Protein AF-A0A7J2KTJ8-F1 (afdb_monomer_lite)

Sequence (232 aa):
MKIGYILFILVVLAVFAGCIHSSKTQASGVADRNKKIIEAKSIQKSFEDAYSELKAAIDEGNQKAAQKSYKSLLEAYNLAKEKAGKTHMRFMVNENNLSLLNNQINRGDFKDANKTISGIAGSCGVTVCHQRTGGSMANMEYEYGVIQKAVQAGDLVTARKHFPAFKKYFYESKKLTSKFLPELTKERMKDEYVDNLEAALKANNTKAAQKAVNVISKNTCSLAGCHAIFLS

Secondary structure (DSSP, 8-state):
--HHHHHHHHHHHHHHHHHHHHHHHHHHHHHHHHHHHHHHHHHHHHHHHHHHHHHHHHHTT-HHHHHHHHHHHHHHHHHHHHHH-HHHHHHHS-HHHHHHHHHHHHHT-HHHHHHHHTTSPPHHHHHHIIIIIHHHHHHHHHHHHHHHHHHHTT-HHHHHHHHHHHHHHHHHHHHHHHHHSHHHHHHH--HHHHHHHHHHHHTT-HHHHHHHHHHHHHHS--TTTTTTTS--

Radius of gyration: 24.19 Å; chains: 1; bounding box: 75×42×74 Å

Foldseek 3Di:
DPPVVVVVVVVVVVVVVVVVVVVVVVVVVVVVLVVLLVVLVVLLVQLQVLLVQLLVCLVVLPLVSNLVSLVSNVVSLVSLCVQLHPVLSCLQAPPVLSVVLNVCSVVSVSVVNNVSSLLRQHSVSSSCSSNPLSVLLVQLLVLLVQLQVCLVVLNLVSNVVSLVSNVVSLVVSLVSCCVVPVVLSVFQSDPVLSVQCVVCSVVSNSVSNNVSSVSNLCRPPRSNNSSNVVVD

Structure (mmCIF, N/CA/C/O backbone):
data_AF-A0A7J2KTJ8-F1
#
_entry.id   AF-A0A7J2KTJ8-F1
#
loop_
_atom_site.group_PDB
_atom_site.id
_atom_site.type_symbol
_atom_site.label_atom_id
_atom_site.label_alt_id
_atom_site.label_comp_id
_atom_site.label_asym_id
_atom_site.label_entity_id
_atom_site.label_seq_id
_atom_site.pdbx_PDB_ins_code
_atom_site.Cartn_x
_atom_site.Cartn_y
_atom_site.Cartn_z
_atom_site.occupancy
_atom_site.B_iso_or_equiv
_atom_site.auth_seq_id
_atom_site.auth_comp_id
_atom_site.auth_asym_id
_atom_site.auth_atom_id
_atom_site.pdbx_PDB_model_num
ATOM 1 N N . MET A 1 1 ? 54.360 -9.560 -51.069 1.00 51.12 1 MET A N 1
ATOM 2 C CA . MET A 1 1 ? 53.627 -10.089 -49.890 1.00 51.12 1 MET A CA 1
ATOM 3 C C . MET A 1 1 ? 53.649 -9.125 -48.685 1.00 51.12 1 MET A C 1
ATOM 5 O O . MET A 1 1 ? 54.018 -9.536 -47.597 1.00 51.12 1 MET A O 1
ATOM 9 N N . LYS A 1 2 ? 53.275 -7.839 -48.827 1.00 52.62 2 LYS A N 1
ATOM 10 C CA . LYS A 1 2 ? 53.300 -6.879 -47.689 1.00 52.62 2 LYS A CA 1
ATOM 11 C C . LYS A 1 2 ? 51.981 -6.133 -47.431 1.00 52.62 2 LYS A C 1
ATOM 13 O O . LYS A 1 2 ? 51.824 -5.543 -46.373 1.00 52.62 2 LYS A O 1
ATOM 18 N N . ILE A 1 3 ? 51.011 -6.216 -48.344 1.00 52.06 3 ILE A N 1
ATOM 19 C CA . ILE A 1 3 ? 49.733 -5.488 -48.234 1.00 52.06 3 ILE A CA 1
ATOM 20 C C . ILE A 1 3 ? 48.698 -6.271 -47.400 1.00 52.06 3 ILE A C 1
ATOM 22 O O . ILE A 1 3 ? 47.972 -5.679 -46.609 1.00 52.06 3 ILE A O 1
ATOM 26 N N . GLY A 1 4 ? 48.692 -7.609 -47.478 1.00 46.28 4 GLY A N 1
ATOM 27 C CA . GLY A 1 4 ? 47.753 -8.446 -46.713 1.00 46.28 4 GLY A CA 1
ATOM 28 C C . GLY A 1 4 ? 47.957 -8.409 -45.191 1.00 46.28 4 GLY A C 1
ATOM 29 O O . GLY A 1 4 ? 46.996 -8.533 -44.440 1.00 46.28 4 GLY A O 1
ATOM 30 N N . TYR A 1 5 ? 49.190 -8.170 -44.728 1.00 49.12 5 TYR A N 1
ATOM 31 C CA . TYR A 1 5 ? 49.516 -8.135 -43.296 1.00 49.12 5 TYR A CA 1
ATOM 32 C C . TYR A 1 5 ? 49.017 -6.854 -42.610 1.00 49.12 5 TYR A C 1
ATOM 34 O O . TYR A 1 5 ? 48.565 -6.891 -41.469 1.00 49.12 5 TYR A O 1
ATOM 42 N N . ILE A 1 6 ? 49.038 -5.723 -43.324 1.00 54.91 6 ILE A N 1
ATOM 43 C CA . ILE A 1 6 ? 48.552 -4.433 -42.812 1.00 54.91 6 ILE A CA 1
ATOM 44 C C . ILE A 1 6 ? 47.023 -4.452 -42.690 1.00 54.91 6 ILE A C 1
ATOM 46 O O . ILE A 1 6 ? 46.477 -3.985 -41.691 1.00 54.91 6 ILE A O 1
ATOM 50 N N . LEU A 1 7 ? 46.332 -5.061 -43.662 1.00 49.47 7 LEU A N 1
ATOM 51 C CA . LEU A 1 7 ? 44.876 -5.196 -43.627 1.00 49.47 7 LEU A CA 1
ATOM 52 C C . LEU A 1 7 ? 44.412 -6.083 -42.457 1.00 49.47 7 LEU A C 1
ATOM 54 O O . LEU A 1 7 ? 43.444 -5.752 -41.778 1.00 49.47 7 LEU A O 1
ATOM 58 N N . PHE A 1 8 ? 45.138 -7.170 -42.175 1.00 49.28 8 PHE A N 1
ATOM 59 C CA . PHE A 1 8 ? 44.824 -8.074 -41.066 1.00 49.28 8 PHE A CA 1
ATOM 60 C C . PHE A 1 8 ? 45.001 -7.403 -39.693 1.00 49.28 8 PHE A C 1
ATOM 62 O O . PHE A 1 8 ? 44.134 -7.528 -38.830 1.00 49.28 8 PHE A O 1
ATOM 69 N N . ILE A 1 9 ? 46.070 -6.620 -39.502 1.00 57.97 9 ILE A N 1
ATOM 70 C CA . ILE A 1 9 ? 46.310 -5.878 -38.251 1.00 57.97 9 ILE A CA 1
ATOM 71 C C . ILE A 1 9 ? 45.228 -4.812 -38.015 1.00 57.97 9 ILE A C 1
ATOM 73 O O . ILE A 1 9 ? 44.754 -4.661 -36.889 1.00 57.97 9 ILE A O 1
ATOM 77 N N . LEU A 1 10 ? 44.785 -4.111 -39.066 1.00 49.09 10 LEU A N 1
ATOM 78 C CA . LEU A 1 10 ? 43.719 -3.107 -38.962 1.00 49.09 10 LEU A CA 1
ATOM 79 C C . LEU A 1 10 ? 42.365 -3.721 -38.577 1.00 49.09 10 LEU A C 1
ATOM 81 O O . LEU A 1 10 ? 41.655 -3.153 -37.748 1.00 49.09 10 LEU A O 1
ATOM 85 N N . VAL A 1 11 ? 42.024 -4.897 -39.115 1.00 54.03 11 VAL A N 1
ATOM 86 C CA . VAL A 1 11 ? 40.783 -5.608 -38.759 1.00 54.03 11 VAL A CA 1
ATOM 87 C C . VAL A 1 11 ? 40.826 -6.099 -37.310 1.00 54.03 11 VAL A C 1
ATOM 89 O O . VAL A 1 11 ? 39.855 -5.918 -36.576 1.00 54.03 11 VAL A O 1
ATOM 92 N N . VAL A 1 12 ? 41.956 -6.648 -36.854 1.00 52.66 12 VAL A N 1
ATOM 93 C CA . VAL A 1 12 ? 42.116 -7.088 -35.458 1.00 52.66 12 VAL A CA 1
ATOM 94 C C . VAL A 1 12 ? 42.024 -5.897 -34.494 1.00 52.66 12 VAL A C 1
ATOM 96 O O . VAL A 1 12 ? 41.283 -5.966 -33.514 1.00 52.66 12 VAL A O 1
ATOM 99 N N . LEU A 1 13 ? 42.677 -4.768 -34.791 1.00 45.91 13 LEU A N 1
ATOM 100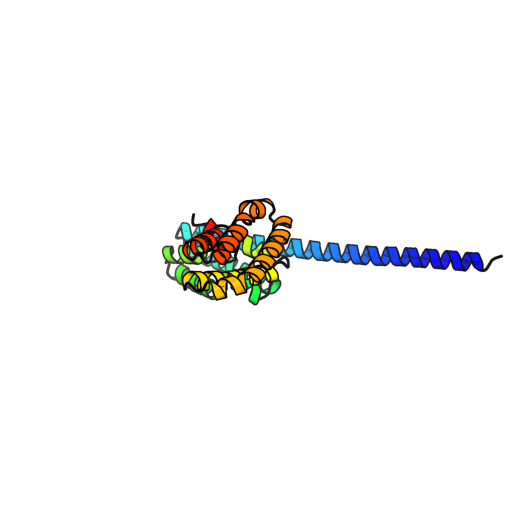 C CA . LEU A 1 13 ? 42.583 -3.553 -33.968 1.00 45.91 13 LEU A CA 1
ATOM 101 C C . LEU A 1 13 ? 41.157 -2.981 -33.913 1.00 45.91 13 LEU A C 1
ATOM 103 O O . LEU A 1 13 ? 40.728 -2.541 -32.847 1.00 45.91 13 LEU A O 1
ATOM 107 N N . ALA A 1 14 ? 40.397 -3.033 -35.012 1.00 47.78 14 ALA A N 1
ATOM 108 C CA . ALA A 1 14 ? 39.003 -2.586 -35.041 1.00 47.78 14 ALA A CA 1
ATOM 109 C C . ALA A 1 14 ? 38.075 -3.481 -34.196 1.00 47.78 14 ALA A C 1
ATOM 111 O O . ALA A 1 14 ? 37.208 -2.970 -33.482 1.00 47.78 14 ALA A O 1
ATOM 112 N N . VAL A 1 15 ? 38.288 -4.802 -34.202 1.00 47.81 15 VAL A N 1
ATOM 113 C CA . VAL A 1 15 ? 37.533 -5.751 -33.361 1.00 47.81 15 VAL A CA 1
ATOM 114 C C . VAL A 1 15 ? 37.870 -5.564 -31.876 1.00 47.81 15 VAL A C 1
ATOM 116 O O . VAL A 1 15 ? 36.963 -5.505 -31.043 1.00 47.81 15 VAL A O 1
ATOM 119 N N . PHE A 1 16 ? 39.148 -5.374 -31.527 1.00 43.81 16 PHE A N 1
ATOM 120 C CA . PHE A 1 16 ? 39.549 -5.076 -30.146 1.00 43.81 16 PHE A CA 1
ATOM 121 C C . PHE A 1 16 ? 39.028 -3.711 -29.668 1.00 43.81 16 PHE A C 1
ATOM 123 O O . PHE A 1 16 ? 38.537 -3.608 -28.543 1.00 43.81 16 PHE A O 1
ATOM 130 N N . ALA A 1 17 ? 39.039 -2.678 -30.516 1.00 43.03 17 ALA A N 1
ATOM 131 C CA . ALA A 1 17 ? 38.461 -1.373 -30.191 1.00 43.03 17 ALA A CA 1
ATOM 132 C C . ALA A 1 17 ? 36.935 -1.440 -29.982 1.00 43.03 17 ALA A C 1
ATOM 134 O O . ALA A 1 17 ? 36.423 -0.806 -29.056 1.00 43.03 17 ALA A O 1
ATOM 135 N N . GLY A 1 18 ? 36.217 -2.250 -30.771 1.00 36.53 18 GLY A N 1
ATOM 136 C CA . GLY A 1 18 ? 34.780 -2.509 -30.610 1.00 36.53 18 GLY A CA 1
ATOM 137 C C . GLY A 1 18 ? 34.433 -3.248 -29.311 1.00 36.53 18 GLY A C 1
ATOM 138 O O . GLY A 1 18 ? 33.490 -2.865 -28.614 1.00 36.53 18 GLY A O 1
ATOM 139 N N . CYS A 1 19 ? 35.237 -4.240 -28.915 1.00 37.62 19 CYS A N 1
ATOM 140 C CA . CYS A 1 19 ? 35.090 -4.941 -27.632 1.00 37.62 19 CYS A CA 1
ATOM 141 C C . CYS A 1 19 ? 35.398 -4.036 -26.422 1.00 37.62 19 CYS A C 1
ATOM 143 O O . CYS A 1 19 ? 34.712 -4.112 -25.398 1.00 37.62 19 CYS A O 1
ATOM 145 N N . ILE A 1 20 ? 36.375 -3.127 -26.534 1.00 43.28 20 ILE A N 1
ATOM 146 C CA . ILE A 1 20 ? 36.706 -2.145 -25.482 1.00 43.28 20 ILE A CA 1
ATOM 147 C C . ILE A 1 20 ? 35.625 -1.053 -25.373 1.00 43.28 20 ILE A C 1
ATOM 149 O O . ILE A 1 20 ? 35.301 -0.617 -24.268 1.00 43.28 20 ILE A O 1
ATOM 153 N N . HIS A 1 21 ? 35.014 -0.631 -26.485 1.00 38.19 21 HIS A N 1
ATOM 154 C CA . HIS A 1 21 ? 33.879 0.300 -26.452 1.00 38.19 21 HIS A CA 1
ATOM 155 C C . HIS A 1 21 ? 32.627 -0.342 -25.836 1.00 38.19 21 HIS A C 1
ATOM 157 O O . HIS A 1 21 ? 32.011 0.263 -24.959 1.00 38.19 21 HIS A O 1
ATOM 163 N N . SER A 1 22 ? 32.298 -1.583 -26.218 1.00 37.81 22 SER A N 1
ATOM 164 C CA . SER A 1 22 ? 31.135 -2.318 -25.698 1.00 37.81 22 SER A CA 1
ATOM 165 C C . SER A 1 22 ? 31.232 -2.578 -24.184 1.00 37.81 22 SER A C 1
ATOM 167 O O . SER A 1 22 ? 30.288 -2.305 -23.433 1.00 37.81 22 SER A O 1
ATOM 169 N N . SER A 1 23 ? 32.413 -2.988 -23.705 1.00 35.59 23 SER A N 1
ATOM 170 C CA . SER A 1 23 ? 32.690 -3.204 -22.275 1.00 35.59 23 SER A CA 1
ATOM 171 C C . SER A 1 23 ? 32.699 -1.908 -21.455 1.00 35.59 23 SER A C 1
ATOM 173 O O . SER A 1 23 ? 32.170 -1.900 -20.343 1.00 35.59 23 SER A O 1
ATOM 175 N N . LYS A 1 24 ? 33.187 -0.781 -22.000 1.00 37.94 24 LYS A N 1
ATOM 176 C CA . LYS A 1 24 ? 33.078 0.539 -21.343 1.00 37.94 24 LYS A CA 1
ATOM 177 C C . LYS A 1 24 ? 31.631 1.028 -21.233 1.00 37.94 24 LYS A C 1
ATOM 179 O O . LYS A 1 24 ? 31.269 1.571 -20.192 1.00 37.94 24 LYS A O 1
ATOM 184 N N . THR A 1 25 ? 30.789 0.801 -22.245 1.00 40.19 25 THR A N 1
ATOM 185 C CA . THR A 1 25 ? 29.356 1.155 -22.194 1.00 40.19 25 THR A CA 1
ATOM 186 C C . THR A 1 25 ? 28.534 0.260 -21.262 1.00 40.19 25 THR A C 1
ATOM 188 O O . THR A 1 25 ? 27.594 0.732 -20.624 1.00 40.19 25 THR A O 1
ATOM 191 N N . GLN A 1 26 ? 28.891 -1.020 -21.119 1.00 37.41 26 GLN A N 1
ATOM 192 C CA . GLN A 1 26 ? 28.278 -1.892 -20.112 1.00 37.41 26 GLN A CA 1
ATOM 193 C C . GLN A 1 26 ? 28.743 -1.540 -18.694 1.00 37.41 26 GLN A C 1
ATOM 195 O O . GLN A 1 26 ? 27.909 -1.459 -17.794 1.00 37.41 26 GLN A O 1
ATOM 200 N N . ALA A 1 27 ? 30.035 -1.266 -18.487 1.00 41.22 27 ALA A N 1
ATOM 201 C CA . ALA A 1 27 ? 30.575 -0.870 -17.186 1.00 41.22 27 ALA A CA 1
ATOM 202 C C . ALA A 1 27 ? 30.020 0.484 -16.707 1.00 41.22 27 ALA A C 1
ATOM 204 O O . ALA A 1 27 ? 29.646 0.606 -15.540 1.00 41.22 27 ALA A O 1
ATOM 205 N N . SER A 1 28 ? 29.874 1.475 -17.597 1.00 43.00 28 SER A N 1
ATOM 206 C CA . SER A 1 28 ? 29.235 2.757 -17.266 1.00 43.00 28 SER A CA 1
ATOM 207 C C . SER A 1 28 ? 27.740 2.597 -16.967 1.00 43.00 28 SER A C 1
ATOM 209 O O . SER A 1 28 ? 27.234 3.195 -16.019 1.00 43.00 28 SER A O 1
ATOM 211 N N . GLY A 1 29 ? 27.046 1.713 -17.694 1.00 38.44 29 GLY A N 1
ATOM 212 C CA . GLY A 1 29 ? 25.652 1.360 -17.431 1.00 38.44 29 GLY A CA 1
ATOM 213 C C . GLY A 1 29 ? 25.434 0.598 -16.117 1.00 38.44 29 GLY A C 1
ATOM 214 O O . GLY A 1 29 ? 24.365 0.718 -15.520 1.00 38.44 29 GLY A O 1
ATOM 215 N N . VAL A 1 30 ? 26.420 -0.169 -15.643 1.00 42.72 30 VAL A N 1
ATOM 216 C CA . VAL A 1 30 ? 26.390 -0.847 -14.333 1.00 42.72 30 VAL A CA 1
ATOM 217 C C . VAL A 1 30 ? 26.736 0.127 -13.204 1.00 42.72 30 VAL A C 1
ATOM 219 O O . VAL A 1 30 ? 26.049 0.134 -12.185 1.00 42.72 30 VAL A O 1
ATOM 222 N N . ALA A 1 31 ? 27.725 1.004 -13.393 1.00 42.69 31 ALA A N 1
ATOM 223 C CA . ALA A 1 31 ? 28.088 2.032 -12.418 1.00 42.69 31 ALA A CA 1
ATOM 224 C C . ALA A 1 31 ? 26.952 3.048 -12.185 1.00 42.69 31 ALA A C 1
ATOM 226 O O . ALA A 1 31 ? 26.630 3.350 -11.037 1.00 42.69 31 ALA A O 1
ATOM 227 N N . ASP A 1 32 ? 26.278 3.507 -13.247 1.00 44.09 32 ASP A N 1
ATOM 228 C CA . ASP A 1 32 ? 25.114 4.403 -13.148 1.00 44.09 32 ASP A CA 1
ATOM 229 C C . ASP A 1 32 ? 23.912 3.721 -12.466 1.00 44.09 32 ASP A C 1
ATOM 231 O O . ASP A 1 32 ? 23.222 4.322 -11.642 1.00 44.09 32 ASP A O 1
ATOM 235 N N . ARG A 1 33 ? 23.692 2.423 -12.725 1.00 42.03 33 ARG A N 1
ATOM 236 C CA . ARG A 1 33 ? 22.673 1.634 -12.007 1.00 42.03 33 ARG A CA 1
ATOM 237 C C . ARG A 1 33 ? 23.006 1.479 -10.528 1.00 42.03 33 ARG A C 1
ATOM 239 O O . ARG A 1 33 ? 22.127 1.689 -9.699 1.00 42.03 33 ARG A O 1
ATOM 246 N N . ASN A 1 34 ? 24.249 1.146 -10.189 1.00 47.59 34 ASN A N 1
ATOM 247 C CA . ASN A 1 34 ? 24.677 0.995 -8.799 1.00 47.59 34 ASN A CA 1
ATOM 248 C C . ASN A 1 34 ? 24.576 2.322 -8.041 1.00 47.59 34 ASN A C 1
ATOM 250 O O . ASN A 1 34 ? 24.080 2.336 -6.918 1.00 47.59 34 ASN A O 1
ATOM 254 N N . LYS A 1 35 ? 24.936 3.443 -8.677 1.00 53.78 35 LYS A N 1
ATOM 255 C CA . LYS A 1 35 ? 24.747 4.787 -8.118 1.00 53.78 35 LYS A CA 1
ATOM 256 C C . LYS A 1 35 ? 23.273 5.076 -7.818 1.00 53.78 35 LYS A C 1
ATOM 258 O O . LYS A 1 35 ? 22.956 5.474 -6.703 1.00 53.78 35 LYS A O 1
ATOM 263 N N . LYS A 1 36 ? 22.369 4.798 -8.763 1.00 52.34 36 LYS A N 1
ATOM 264 C CA . LYS A 1 36 ? 20.915 4.964 -8.575 1.00 52.34 36 LYS A CA 1
ATOM 265 C C . LYS A 1 36 ? 20.346 4.058 -7.481 1.00 52.34 36 LYS A C 1
ATOM 267 O O . LYS A 1 36 ? 19.450 4.470 -6.754 1.00 52.34 36 LYS A O 1
ATOM 272 N N . ILE A 1 37 ? 20.870 2.840 -7.334 1.00 52.12 37 ILE A N 1
ATOM 273 C CA . ILE A 1 37 ? 20.481 1.918 -6.255 1.00 52.12 37 ILE A CA 1
ATOM 274 C C . ILE A 1 37 ? 20.944 2.444 -4.893 1.00 52.12 37 ILE A C 1
ATOM 276 O O . ILE A 1 37 ? 20.172 2.406 -3.938 1.00 52.12 37 ILE A O 1
ATOM 280 N N . ILE A 1 38 ? 22.181 2.937 -4.793 1.00 55.22 38 ILE A N 1
ATOM 281 C CA . ILE A 1 38 ? 22.727 3.519 -3.558 1.00 55.22 38 ILE A CA 1
ATOM 282 C C . ILE A 1 38 ? 21.933 4.770 -3.162 1.00 55.22 38 ILE A C 1
ATOM 284 O O . ILE A 1 38 ? 21.528 4.890 -2.009 1.00 55.22 38 ILE A O 1
ATOM 288 N N . GLU A 1 39 ? 21.640 5.654 -4.117 1.00 58.50 39 GLU A N 1
ATOM 289 C CA . GLU A 1 39 ? 20.817 6.850 -3.897 1.00 58.50 39 GLU A CA 1
ATOM 290 C C . GLU A 1 39 ? 19.400 6.478 -3.429 1.00 58.50 39 GLU A C 1
ATOM 292 O O . GLU A 1 39 ? 18.929 7.005 -2.424 1.00 58.50 39 GLU A O 1
ATOM 297 N N . ALA A 1 40 ? 18.753 5.500 -4.075 1.00 58.84 40 ALA A N 1
ATOM 298 C CA . ALA A 1 40 ? 17.440 5.003 -3.658 1.00 58.84 40 ALA A CA 1
ATOM 299 C C . ALA A 1 40 ? 17.454 4.419 -2.236 1.00 58.84 40 ALA A C 1
ATOM 301 O O . ALA A 1 40 ? 16.554 4.711 -1.451 1.00 58.84 40 ALA A O 1
ATOM 302 N N . LYS A 1 41 ? 18.483 3.636 -1.882 1.00 59.00 41 LYS A N 1
ATOM 303 C CA . LYS A 1 41 ? 18.655 3.095 -0.522 1.00 59.00 41 LYS A CA 1
ATOM 304 C C . LYS A 1 41 ? 18.865 4.198 0.514 1.00 59.00 41 LYS A C 1
ATOM 306 O O . LYS A 1 41 ? 18.337 4.096 1.615 1.00 59.00 41 LYS A O 1
ATOM 311 N N . SER A 1 42 ? 19.612 5.245 0.168 1.00 64.44 42 SER A N 1
ATO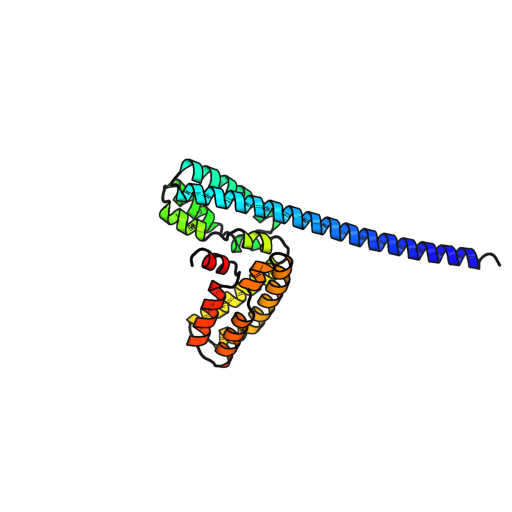M 312 C CA . SER A 1 42 ? 19.832 6.386 1.059 1.00 64.44 42 SER A CA 1
ATOM 313 C C . SER A 1 42 ? 18.537 7.152 1.317 1.00 64.44 42 SER A C 1
ATOM 315 O O . SER A 1 42 ? 18.227 7.438 2.466 1.00 64.44 42 SER A O 1
ATOM 317 N N . ILE A 1 43 ? 17.765 7.451 0.268 1.00 65.75 43 ILE A N 1
ATOM 318 C CA . ILE A 1 43 ? 16.483 8.167 0.380 1.00 65.75 43 ILE A CA 1
ATOM 319 C C . ILE A 1 43 ? 15.481 7.353 1.197 1.00 65.75 43 ILE A C 1
ATOM 321 O O . ILE A 1 43 ? 14.822 7.890 2.084 1.00 65.75 43 ILE A O 1
ATOM 325 N N . GLN A 1 44 ? 15.400 6.051 0.919 1.00 65.19 44 GLN A N 1
ATOM 326 C CA . GLN A 1 44 ? 14.587 5.121 1.689 1.00 65.19 44 GLN A CA 1
ATOM 327 C C . GLN A 1 44 ? 14.971 5.166 3.167 1.00 65.19 44 GLN A C 1
ATOM 329 O O . GLN A 1 44 ? 14.105 5.389 4.004 1.00 65.19 44 GLN A O 1
ATOM 334 N N . LYS A 1 45 ? 16.260 5.005 3.488 1.00 68.31 45 LYS A N 1
ATOM 335 C CA . LYS A 1 45 ? 16.726 5.022 4.874 1.00 68.31 45 LYS A CA 1
ATOM 336 C C . LYS A 1 45 ? 16.380 6.336 5.579 1.00 68.31 45 LYS A C 1
ATOM 338 O O . LYS A 1 45 ? 15.862 6.303 6.687 1.00 68.31 45 LYS A O 1
ATOM 343 N N . SER A 1 46 ? 16.588 7.480 4.926 1.00 74.06 46 SER A N 1
ATOM 344 C CA . SER A 1 46 ? 16.203 8.782 5.486 1.00 74.06 46 SER A CA 1
ATOM 345 C C . SER A 1 46 ? 14.701 8.881 5.764 1.00 74.06 46 SER A C 1
ATOM 347 O O . SER A 1 46 ? 14.307 9.451 6.777 1.00 74.06 46 SER A O 1
ATOM 349 N N . PHE A 1 47 ? 13.860 8.315 4.895 1.00 77.44 47 PHE A N 1
ATOM 350 C CA . PHE A 1 47 ? 12.416 8.268 5.113 1.00 77.44 47 PHE A CA 1
ATOM 351 C C . PHE A 1 47 ? 12.035 7.349 6.285 1.00 77.44 47 PHE A C 1
ATOM 353 O O . PHE A 1 47 ? 11.192 7.714 7.099 1.00 77.44 47 PHE A O 1
ATOM 360 N N . GLU A 1 48 ? 12.665 6.178 6.394 1.00 74.38 48 GLU A N 1
ATOM 361 C CA . GLU A 1 48 ? 12.434 5.203 7.470 1.00 74.38 48 GLU A CA 1
ATOM 362 C C . GLU A 1 48 ? 12.836 5.727 8.843 1.00 74.38 48 GLU A C 1
ATOM 364 O O . GLU A 1 48 ? 12.073 5.593 9.803 1.00 74.38 48 GLU A O 1
ATOM 369 N N . ASP A 1 49 ? 14.018 6.336 8.923 1.00 80.31 49 ASP A N 1
ATOM 370 C CA . ASP A 1 49 ? 14.539 6.916 10.154 1.00 80.31 49 ASP A CA 1
ATOM 371 C C . ASP A 1 49 ? 13.599 8.057 10.607 1.00 80.31 49 ASP A C 1
ATOM 373 O O . ASP A 1 49 ? 13.099 8.036 11.732 1.00 80.31 49 ASP A O 1
ATOM 377 N N . ALA A 1 50 ? 13.222 8.970 9.699 1.00 85.88 50 ALA A N 1
ATOM 378 C CA . ALA A 1 50 ? 12.304 10.072 10.005 1.00 85.88 50 ALA A CA 1
ATOM 379 C C . ALA A 1 50 ? 10.884 9.607 10.387 1.00 85.88 50 ALA A C 1
ATOM 381 O O . ALA A 1 50 ? 10.249 10.188 11.272 1.00 85.88 50 ALA A O 1
ATOM 382 N N . TYR A 1 51 ? 10.374 8.554 9.741 1.00 84.94 51 TYR A N 1
ATOM 383 C CA . TYR A 1 51 ? 9.096 7.937 10.101 1.00 84.94 51 TYR A CA 1
ATOM 384 C C . TYR A 1 51 ? 9.148 7.342 11.512 1.00 84.94 51 TYR A C 1
ATOM 386 O O . TYR A 1 51 ? 8.238 7.568 12.311 1.00 84.94 51 TYR A O 1
ATOM 394 N N . SER A 1 52 ? 10.214 6.601 11.823 1.00 82.94 52 SER A N 1
ATOM 395 C CA . SER A 1 52 ? 10.382 5.919 13.110 1.00 82.94 52 SER A CA 1
ATOM 396 C C . SER A 1 52 ? 10.504 6.917 14.259 1.00 82.94 52 SER A C 1
ATOM 398 O O . SER A 1 52 ? 9.844 6.753 15.284 1.00 82.94 52 SER A O 1
ATOM 400 N N . GLU A 1 53 ? 11.269 7.993 14.065 1.00 88.75 53 GLU A N 1
ATOM 401 C CA . GLU A 1 53 ? 11.371 9.092 15.028 1.00 88.75 53 GLU A CA 1
ATOM 402 C C . GLU A 1 53 ? 10.015 9.756 15.286 1.00 88.75 53 GLU A C 1
ATOM 404 O O . GLU A 1 53 ? 9.643 9.990 16.437 1.00 88.75 53 GLU A O 1
ATOM 409 N N . LEU A 1 54 ? 9.244 10.032 14.228 1.00 91.00 54 LEU A N 1
ATOM 410 C CA . LEU A 1 54 ? 7.923 10.629 14.384 1.00 91.00 54 LEU A CA 1
ATOM 411 C C . LEU A 1 54 ? 6.955 9.689 15.110 1.00 91.00 54 LEU A C 1
ATOM 413 O O . LEU A 1 54 ? 6.201 10.137 15.973 1.00 91.00 54 LEU A O 1
ATOM 417 N N . LYS A 1 55 ? 6.976 8.395 14.778 1.00 86.75 55 LYS A N 1
ATOM 418 C CA . LYS A 1 55 ? 6.125 7.393 15.424 1.00 86.75 55 LYS A CA 1
ATOM 419 C C . LYS A 1 55 ? 6.422 7.293 16.918 1.00 86.75 55 LYS A C 1
ATOM 421 O O . LYS A 1 55 ? 5.482 7.340 17.704 1.00 86.75 55 LYS A O 1
ATOM 426 N N . ALA A 1 56 ? 7.700 7.240 17.294 1.00 86.94 56 ALA A N 1
ATOM 427 C CA . ALA A 1 56 ? 8.118 7.232 18.693 1.00 86.94 56 ALA A CA 1
ATOM 428 C C . ALA A 1 56 ? 7.632 8.490 19.431 1.00 86.94 56 ALA A C 1
ATOM 430 O O . ALA A 1 56 ? 6.996 8.385 20.475 1.00 86.94 56 ALA A O 1
ATOM 431 N N . ALA A 1 57 ? 7.818 9.675 18.842 1.00 91.69 57 ALA A N 1
ATOM 432 C CA . ALA A 1 57 ? 7.363 10.925 19.449 1.00 91.69 57 ALA A CA 1
ATOM 433 C C . ALA A 1 57 ? 5.831 11.008 19.617 1.00 91.69 57 ALA A C 1
ATOM 435 O O . ALA A 1 57 ? 5.349 11.596 20.586 1.00 91.69 57 ALA A O 1
ATOM 436 N N . ILE A 1 58 ? 5.061 10.431 18.685 1.00 91.38 58 ILE A N 1
ATOM 437 C CA . ILE A 1 58 ? 3.596 10.317 18.785 1.00 91.38 58 ILE A CA 1
ATOM 438 C C . ILE A 1 58 ? 3.196 9.334 19.889 1.00 91.38 58 ILE A C 1
ATOM 440 O O . ILE A 1 58 ? 2.296 9.646 20.666 1.00 91.38 58 ILE A O 1
ATOM 444 N N . ASP A 1 59 ? 3.852 8.176 19.972 1.00 89.81 59 ASP A N 1
ATOM 445 C CA . ASP A 1 59 ? 3.567 7.159 20.992 1.00 89.81 59 ASP A CA 1
ATOM 446 C C . ASP A 1 59 ? 3.897 7.657 22.408 1.00 89.81 59 ASP A C 1
ATOM 448 O O . ASP A 1 59 ? 3.179 7.348 23.356 1.00 89.81 59 ASP A O 1
ATOM 452 N N . GLU A 1 60 ? 4.926 8.495 22.545 1.00 94.88 60 GLU A N 1
ATOM 453 C CA . GLU A 1 60 ? 5.283 9.187 23.790 1.00 94.88 60 GLU A CA 1
ATOM 454 C C . GLU A 1 60 ? 4.360 10.377 24.121 1.00 94.88 60 GLU A C 1
ATOM 456 O O . GLU A 1 60 ? 4.472 10.966 25.197 1.00 94.88 60 GLU A O 1
ATOM 461 N N . GLY A 1 61 ? 3.471 10.780 23.205 1.00 93.62 61 GLY A N 1
ATOM 462 C CA . GLY A 1 61 ? 2.625 11.966 23.366 1.00 93.62 61 GLY A CA 1
ATOM 463 C C . GLY A 1 61 ? 3.411 13.285 23.425 1.00 93.62 61 GLY A C 1
ATOM 464 O O . GLY A 1 61 ? 2.936 14.282 23.975 1.00 93.62 61 GLY A O 1
ATOM 465 N N . ASN A 1 62 ? 4.631 13.317 22.882 1.00 96.38 62 ASN A N 1
ATOM 466 C CA . ASN A 1 62 ? 5.517 14.473 22.959 1.00 96.38 62 ASN A CA 1
ATOM 467 C C . ASN A 1 62 ? 5.303 15.413 21.767 1.00 96.38 62 ASN A C 1
ATOM 469 O O . ASN A 1 62 ? 5.891 15.249 20.698 1.00 96.38 62 ASN A O 1
ATOM 473 N N . GLN A 1 63 ? 4.495 16.457 21.965 1.00 95.12 63 GLN A N 1
ATOM 474 C CA . GLN A 1 63 ? 4.097 17.367 20.886 1.00 95.12 63 GLN A CA 1
ATOM 475 C C . GLN A 1 63 ? 5.271 18.090 20.223 1.00 95.12 63 GLN A C 1
ATOM 477 O O . GLN A 1 63 ? 5.327 18.174 18.997 1.00 95.12 63 GLN A O 1
ATOM 482 N N . LYS A 1 64 ? 6.229 18.596 21.009 1.00 94.56 64 LYS A N 1
ATOM 483 C CA . LYS A 1 64 ? 7.383 19.327 20.461 1.00 94.56 64 LYS A CA 1
ATOM 484 C C . LYS A 1 64 ? 8.296 18.403 19.657 1.00 94.56 64 LYS A C 1
ATOM 486 O O . LYS A 1 64 ? 8.755 18.793 18.583 1.00 94.56 64 LYS A O 1
ATOM 491 N N . ALA A 1 65 ? 8.540 17.189 20.155 1.00 95.19 65 ALA A N 1
ATOM 492 C CA . ALA A 1 65 ? 9.312 16.188 19.426 1.00 95.19 65 ALA A CA 1
ATOM 493 C C . ALA A 1 65 ? 8.584 15.764 18.142 1.00 95.19 65 ALA A C 1
ATOM 495 O O . ALA A 1 65 ? 9.185 15.799 17.072 1.00 95.19 65 ALA A O 1
ATOM 496 N N . ALA A 1 66 ? 7.277 15.497 18.212 1.00 94.56 66 ALA A N 1
ATOM 497 C CA . ALA A 1 66 ? 6.476 15.104 17.056 1.00 94.56 66 ALA A CA 1
ATOM 498 C C . ALA A 1 66 ? 6.448 16.197 15.974 1.00 94.56 66 ALA A C 1
ATOM 500 O O . ALA A 1 66 ? 6.622 15.906 14.794 1.00 94.56 66 ALA A O 1
ATOM 501 N N . GLN A 1 67 ? 6.319 17.473 16.349 1.00 95.62 67 GLN A N 1
ATOM 502 C CA . GLN A 1 67 ? 6.401 18.590 15.398 1.00 95.62 67 GLN A CA 1
ATOM 503 C C . GLN A 1 67 ? 7.767 18.680 14.708 1.00 95.62 67 GLN A C 1
ATOM 505 O O . GLN A 1 67 ? 7.837 18.986 13.516 1.00 95.62 67 GLN A O 1
ATOM 510 N N . LYS A 1 68 ? 8.859 18.427 15.441 1.00 95.12 68 LYS A N 1
ATOM 511 C CA . LYS A 1 68 ? 10.213 18.413 14.876 1.00 95.12 68 LYS A CA 1
ATOM 512 C C . LYS A 1 68 ? 10.385 17.239 13.910 1.00 95.12 68 LYS A C 1
ATOM 514 O O . LYS A 1 68 ? 10.750 17.467 12.761 1.00 95.12 68 LYS A O 1
ATOM 519 N N . SER A 1 69 ? 10.064 16.022 14.340 1.00 92.50 69 SER A N 1
ATOM 520 C CA . SER A 1 69 ? 10.204 14.811 13.522 1.00 92.50 69 SER A CA 1
ATOM 521 C C . SER A 1 69 ? 9.270 14.813 12.307 1.00 92.50 69 SER A C 1
ATOM 523 O O . SER A 1 69 ? 9.637 14.308 11.249 1.00 92.50 69 SER A O 1
ATOM 525 N N . TYR A 1 70 ? 8.104 15.467 12.387 1.00 94.38 70 TYR A N 1
ATOM 526 C CA . TYR A 1 70 ? 7.222 15.653 11.232 1.00 94.38 70 TYR A CA 1
ATOM 527 C C . TYR A 1 70 ? 7.881 16.481 10.121 1.00 94.38 70 TYR A C 1
ATOM 529 O O . TYR A 1 70 ? 7.714 16.166 8.942 1.00 94.38 70 TYR A O 1
ATOM 537 N N . LYS A 1 71 ? 8.673 17.509 10.465 1.00 94.69 71 LYS A N 1
ATOM 538 C CA . LYS A 1 71 ? 9.429 18.281 9.463 1.00 94.69 71 LYS A CA 1
ATOM 539 C C . LYS A 1 71 ? 10.454 17.404 8.748 1.00 94.69 71 LYS A C 1
ATOM 541 O O . LYS A 1 71 ? 10.499 17.424 7.522 1.00 94.69 71 LYS A O 1
ATOM 546 N N . SER A 1 72 ? 11.194 16.583 9.492 1.00 91.06 72 SER A N 1
ATOM 547 C CA . SER A 1 72 ? 12.155 15.631 8.920 1.00 91.06 72 SER A CA 1
ATOM 548 C C . SER A 1 72 ? 11.477 14.603 8.007 1.00 91.06 72 SER A C 1
ATOM 550 O O . SER A 1 72 ? 11.975 14.324 6.917 1.00 91.06 72 SER A O 1
ATOM 552 N N . LEU A 1 73 ? 10.296 14.100 8.387 1.00 87.62 73 LEU A N 1
ATOM 553 C CA . LEU A 1 73 ? 9.507 13.210 7.530 1.00 87.62 73 LEU A CA 1
ATOM 554 C C . LEU A 1 73 ? 9.060 13.913 6.239 1.00 87.62 73 LEU A C 1
ATOM 556 O O . LEU A 1 73 ? 9.118 13.321 5.162 1.00 87.62 73 LEU A O 1
ATOM 560 N N . LEU A 1 74 ? 8.635 15.176 6.326 1.00 90.75 74 LEU A N 1
ATOM 561 C CA . LEU A 1 74 ? 8.215 15.961 5.165 1.00 90.75 74 LEU A CA 1
ATOM 562 C C . LEU A 1 74 ? 9.384 16.251 4.208 1.00 90.75 74 LEU A C 1
ATOM 564 O O . LEU A 1 74 ? 9.211 16.189 2.990 1.00 90.75 74 LEU A O 1
ATOM 568 N N . GLU A 1 75 ? 10.573 16.537 4.736 1.00 90.25 75 GLU A N 1
ATOM 569 C CA . GLU A 1 75 ? 11.801 16.704 3.949 1.00 90.25 75 GLU A CA 1
ATOM 570 C C . GLU A 1 75 ? 12.171 15.409 3.216 1.00 90.25 75 GLU A C 1
ATOM 572 O O . GLU A 1 75 ? 12.350 15.421 1.994 1.00 90.25 75 GLU A O 1
ATOM 577 N N . ALA A 1 76 ? 12.188 14.278 3.929 1.00 82.56 76 ALA A N 1
ATOM 578 C CA . ALA A 1 76 ? 12.451 12.970 3.335 1.00 82.56 76 ALA A CA 1
ATOM 579 C C . ALA A 1 76 ? 11.397 12.594 2.278 1.00 82.56 76 ALA A C 1
ATOM 581 O O . ALA A 1 76 ? 11.742 12.100 1.203 1.00 82.56 76 ALA A O 1
ATOM 582 N N . TYR A 1 77 ? 10.118 12.886 2.537 1.00 81.31 77 TYR A N 1
ATOM 583 C CA . TYR A 1 77 ? 9.028 12.711 1.576 1.00 81.31 77 TYR A CA 1
ATOM 584 C C . TYR A 1 77 ? 9.245 13.531 0.298 1.00 81.31 77 TYR A C 1
ATOM 586 O O . TYR A 1 77 ? 9.074 13.009 -0.803 1.00 81.31 77 TYR A O 1
ATOM 594 N N . ASN A 1 78 ? 9.615 14.807 0.419 1.00 84.06 78 ASN A N 1
ATOM 595 C CA . ASN A 1 78 ? 9.811 15.679 -0.738 1.00 84.06 78 ASN A CA 1
ATOM 596 C C . ASN A 1 78 ? 11.011 15.243 -1.585 1.00 84.06 78 ASN A C 1
ATOM 598 O O . ASN A 1 78 ? 10.904 15.222 -2.812 1.00 84.06 78 ASN A O 1
ATOM 602 N N . LEU A 1 79 ? 12.106 14.811 -0.954 1.00 78.69 79 LEU A N 1
ATOM 603 C CA . LEU A 1 79 ? 13.246 14.228 -1.662 1.00 78.69 79 LEU A CA 1
ATOM 604 C C . LEU A 1 79 ? 12.848 12.936 -2.388 1.00 78.69 79 LEU A C 1
ATOM 606 O O . LEU A 1 79 ? 13.165 12.747 -3.565 1.00 78.69 79 LEU A O 1
ATOM 610 N N . ALA A 1 80 ? 12.094 12.065 -1.714 1.00 71.69 80 ALA A N 1
ATOM 611 C CA . ALA A 1 80 ? 11.545 10.863 -2.323 1.00 71.69 80 ALA A CA 1
ATOM 612 C C . ALA A 1 80 ? 10.656 11.206 -3.537 1.00 71.69 80 ALA A C 1
ATOM 614 O O . ALA A 1 80 ? 10.789 10.626 -4.616 1.00 71.69 80 ALA A O 1
ATOM 615 N N . LYS A 1 81 ? 9.825 12.242 -3.418 1.00 74.50 81 LYS A N 1
ATOM 616 C CA . LYS A 1 81 ? 8.943 12.749 -4.477 1.00 74.50 81 LYS A CA 1
ATOM 617 C C . LYS A 1 81 ? 9.647 13.318 -5.679 1.00 74.50 81 LYS A C 1
ATOM 619 O O . LYS A 1 81 ? 9.216 13.044 -6.799 1.00 74.50 81 LYS A O 1
ATOM 624 N N . GLU A 1 82 ? 10.702 14.080 -5.470 1.00 74.69 82 GLU A N 1
ATOM 625 C CA . GLU A 1 82 ? 11.514 14.604 -6.558 1.00 74.69 82 GLU A CA 1
ATOM 626 C C . GLU A 1 82 ? 12.119 13.461 -7.384 1.00 74.69 82 GLU A C 1
ATOM 628 O O . GLU A 1 82 ? 12.108 13.495 -8.612 1.00 74.69 82 GLU A O 1
ATOM 633 N N . LYS A 1 83 ? 12.584 12.404 -6.709 1.00 69.06 83 LYS A N 1
ATOM 634 C CA . LYS A 1 83 ? 13.362 11.326 -7.330 1.00 69.06 83 LYS A CA 1
ATOM 635 C C . LYS A 1 83 ? 12.502 10.196 -7.906 1.00 69.06 83 LYS A C 1
ATOM 637 O O . LYS A 1 83 ? 12.830 9.676 -8.969 1.00 69.06 83 LYS A O 1
ATOM 642 N N . ALA A 1 84 ? 11.409 9.815 -7.240 1.00 60.50 84 ALA A N 1
ATOM 643 C CA . ALA A 1 84 ? 10.460 8.800 -7.723 1.00 60.50 84 ALA A CA 1
ATOM 644 C C . ALA A 1 84 ? 9.326 9.385 -8.586 1.00 60.50 84 ALA A C 1
ATOM 646 O O . ALA A 1 84 ? 8.676 8.661 -9.345 1.00 60.50 84 ALA A O 1
ATOM 647 N N . GLY A 1 85 ? 9.078 10.691 -8.495 1.00 60.66 85 GLY A N 1
ATOM 648 C CA . GLY A 1 85 ? 7.986 11.379 -9.176 1.00 60.66 85 GLY A CA 1
ATOM 649 C C . GLY A 1 85 ? 6.682 11.408 -8.369 1.00 60.66 85 GLY A C 1
ATOM 650 O O . GLY A 1 85 ? 6.330 10.475 -7.642 1.00 60.66 85 GLY A O 1
ATOM 651 N N . LYS A 1 86 ? 5.917 12.495 -8.548 1.00 65.62 86 LYS A N 1
ATOM 652 C CA . LYS A 1 86 ? 4.672 12.784 -7.810 1.00 65.62 86 LYS A CA 1
ATOM 653 C C . LYS A 1 86 ? 3.642 11.657 -7.882 1.00 65.62 86 LYS A C 1
ATOM 655 O O . LYS A 1 86 ? 3.038 11.326 -6.865 1.00 65.62 86 LYS A O 1
ATOM 660 N N . THR A 1 87 ? 3.442 11.078 -9.066 1.00 60.47 87 THR A N 1
ATOM 661 C CA . THR A 1 87 ? 2.466 10.000 -9.267 1.00 60.47 87 THR A CA 1
ATOM 662 C C . THR A 1 87 ? 2.796 8.798 -8.392 1.00 60.47 87 THR A C 1
ATOM 664 O O . THR A 1 87 ? 1.916 8.325 -7.688 1.00 60.47 87 THR A O 1
ATOM 667 N N . HIS A 1 88 ? 4.062 8.369 -8.354 1.00 58.00 88 HIS A N 1
ATOM 668 C CA . HIS A 1 88 ? 4.497 7.233 -7.540 1.00 58.00 88 HIS A CA 1
ATOM 669 C C . HIS A 1 88 ? 4.411 7.526 -6.039 1.00 58.00 88 HIS A C 1
ATOM 671 O O . HIS A 1 88 ? 3.920 6.694 -5.282 1.00 58.00 88 HIS A O 1
ATOM 677 N N . MET A 1 89 ? 4.805 8.726 -5.602 1.00 67.56 89 MET A N 1
ATOM 678 C CA . MET A 1 89 ? 4.722 9.081 -4.182 1.00 67.56 89 MET A CA 1
ATOM 679 C C . MET A 1 89 ? 3.304 9.166 -3.648 1.00 67.56 89 MET A C 1
ATOM 681 O O . MET A 1 89 ? 3.086 8.807 -2.496 1.00 67.56 89 MET A O 1
ATOM 685 N N . ARG A 1 90 ? 2.341 9.620 -4.459 1.00 63.84 90 ARG A N 1
ATOM 686 C CA . ARG A 1 90 ? 0.939 9.735 -4.037 1.00 63.84 90 ARG A CA 1
ATOM 687 C C . ARG A 1 90 ? 0.355 8.391 -3.594 1.00 63.84 90 ARG A C 1
ATOM 689 O O . ARG A 1 90 ? -0.545 8.386 -2.759 1.00 63.84 90 ARG A O 1
ATOM 696 N N . PHE A 1 91 ? 0.863 7.284 -4.133 1.00 56.06 91 PHE A N 1
ATOM 697 C CA . PHE A 1 91 ? 0.448 5.943 -3.732 1.00 56.06 91 PHE A CA 1
ATOM 698 C C . PHE A 1 91 ? 1.074 5.482 -2.409 1.00 56.06 91 PHE A C 1
ATOM 700 O O . PHE A 1 91 ? 0.452 4.720 -1.682 1.00 56.06 91 PHE A O 1
ATOM 707 N N . MET A 1 92 ? 2.280 5.946 -2.073 1.00 60.00 92 MET A N 1
ATOM 708 C CA . MET A 1 92 ? 2.960 5.580 -0.821 1.00 60.00 92 MET A CA 1
ATOM 709 C C . MET A 1 92 ? 2.524 6.458 0.344 1.00 60.00 92 MET A C 1
ATOM 711 O O . MET A 1 92 ? 2.224 6.010 1.447 1.00 60.00 92 MET A O 1
ATOM 715 N N . VAL A 1 93 ? 2.510 7.756 0.089 1.00 67.56 93 VAL A N 1
ATOM 716 C CA . VAL A 1 93 ? 2.251 8.776 1.083 1.00 67.56 93 VAL A CA 1
ATOM 717 C C . VAL A 1 93 ? 1.304 9.762 0.431 1.00 67.56 93 VAL A C 1
ATOM 719 O O . VAL A 1 93 ? 1.690 10.620 -0.369 1.00 67.56 93 VAL A O 1
ATOM 722 N N . ASN A 1 94 ? 0.026 9.597 0.747 1.00 69.12 94 ASN A N 1
ATOM 723 C CA . ASN A 1 94 ? -0.993 10.528 0.308 1.00 69.12 94 ASN A CA 1
ATOM 724 C C . ASN A 1 94 ? -0.729 11.893 0.968 1.00 69.12 94 ASN A C 1
ATOM 726 O O . ASN A 1 94 ? -0.686 11.990 2.194 1.00 69.12 94 ASN A O 1
ATOM 730 N N . GLU A 1 95 ? -0.577 12.948 0.162 1.00 78.62 95 GLU A N 1
ATOM 731 C CA . GLU A 1 95 ? -0.359 14.325 0.637 1.00 78.62 95 GLU A CA 1
ATOM 732 C C . GLU A 1 95 ? -1.455 14.770 1.624 1.00 78.62 95 GLU A C 1
ATOM 734 O O . GLU A 1 95 ? -1.180 15.503 2.576 1.00 78.62 95 GLU A O 1
ATOM 739 N N . ASN A 1 96 ? -2.679 14.252 1.465 1.00 80.38 96 ASN A N 1
ATOM 740 C CA . ASN A 1 96 ? -3.781 14.508 2.390 1.00 80.38 96 ASN A CA 1
ATOM 741 C C . ASN A 1 96 ? -3.529 13.892 3.776 1.00 80.38 96 ASN A C 1
ATOM 743 O O . ASN A 1 96 ? -3.867 14.516 4.778 1.00 80.38 96 ASN A O 1
ATOM 747 N N . ASN A 1 97 ? -2.905 12.709 3.848 1.00 81.62 97 ASN A N 1
ATOM 748 C CA . ASN A 1 97 ? -2.562 12.066 5.121 1.00 81.62 97 ASN A CA 1
ATOM 749 C C . ASN A 1 97 ? -1.434 12.822 5.831 1.00 81.62 97 ASN A C 1
ATOM 751 O O . ASN A 1 97 ? -1.490 12.963 7.046 1.00 81.62 97 ASN A O 1
ATOM 755 N N . LEU A 1 98 ? -0.456 13.365 5.093 1.00 87.38 98 LEU A N 1
ATOM 756 C CA . LEU A 1 98 ? 0.577 14.236 5.672 1.00 87.38 98 LEU A CA 1
ATOM 757 C C . LEU A 1 98 ? -0.039 15.510 6.264 1.00 87.38 98 LEU A C 1
ATOM 759 O O . LEU A 1 98 ? 0.206 15.840 7.421 1.00 87.38 98 LEU A O 1
ATOM 763 N N . SER A 1 99 ? -0.898 16.194 5.501 1.00 89.62 99 SER A N 1
ATOM 764 C CA . SER A 1 99 ? -1.586 17.401 5.976 1.00 89.62 99 SER A CA 1
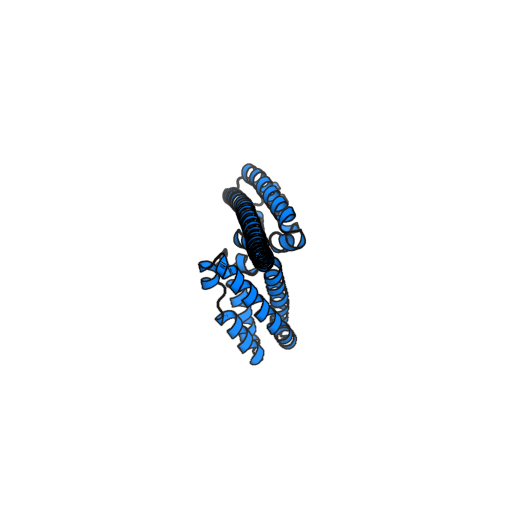ATOM 765 C C . SER A 1 99 ? -2.455 17.125 7.210 1.00 89.62 99 SER A C 1
ATOM 767 O O . SER A 1 99 ? -2.406 17.876 8.187 1.00 89.62 99 SER A O 1
ATOM 769 N N . LEU A 1 100 ? -3.205 16.019 7.198 1.00 90.75 100 LEU A N 1
ATOM 770 C CA . LEU A 1 100 ? -4.017 15.579 8.329 1.00 90.75 100 LEU A CA 1
ATOM 771 C C . LEU A 1 100 ? -3.157 15.271 9.563 1.00 90.75 100 LEU A C 1
ATOM 773 O O . LEU A 1 100 ? -3.463 15.767 10.647 1.00 90.75 100 LEU A O 1
ATOM 777 N N . LEU A 1 101 ? -2.060 14.531 9.383 1.00 91.75 101 LEU A N 1
ATOM 778 C CA . LEU A 1 101 ? -1.130 14.175 10.452 1.00 91.75 101 LEU A CA 1
ATOM 779 C C . LEU A 1 101 ? -0.529 15.420 11.113 1.00 91.75 101 LEU A C 1
ATOM 781 O O . LEU A 1 101 ? -0.524 15.523 12.337 1.00 91.75 101 LEU A O 1
ATOM 785 N N . ASN A 1 102 ? -0.103 16.409 10.320 1.00 94.88 102 ASN A N 1
ATOM 786 C CA . ASN A 1 102 ? 0.381 17.688 10.845 1.00 94.88 102 ASN A CA 1
ATOM 787 C C . ASN A 1 102 ? -0.675 18.385 11.712 1.00 94.88 102 ASN A C 1
ATOM 789 O O . ASN A 1 102 ? -0.376 18.881 12.795 1.00 94.88 102 ASN A O 1
ATOM 793 N N . ASN A 1 103 ? -1.928 18.417 11.249 1.00 95.75 103 ASN A N 1
ATOM 794 C CA . ASN A 1 103 ? -3.019 19.044 11.990 1.00 95.75 103 ASN A CA 1
ATOM 795 C C . ASN A 1 103 ? -3.298 18.326 13.317 1.00 95.75 103 ASN A C 1
ATOM 797 O O . ASN A 1 103 ? -3.505 18.995 14.327 1.00 95.75 103 ASN A O 1
ATOM 801 N N . GLN A 1 104 ? -3.275 16.992 13.332 1.00 96.69 104 GLN A N 1
ATOM 802 C CA . GLN A 1 104 ? -3.469 16.193 14.547 1.00 96.69 104 GLN A CA 1
ATOM 803 C C . GLN A 1 104 ? -2.324 16.400 15.545 1.00 96.69 104 GLN A C 1
ATOM 805 O O . GLN A 1 104 ? -2.584 16.699 16.709 1.00 96.69 104 GLN A O 1
ATOM 810 N N . ILE A 1 105 ? -1.067 16.369 15.083 1.00 96.00 105 ILE A N 1
ATOM 811 C CA . ILE A 1 105 ? 0.115 16.673 15.909 1.00 96.00 105 ILE A CA 1
ATOM 812 C C . ILE A 1 105 ? 0.012 18.084 16.504 1.00 96.00 105 ILE A C 1
ATOM 814 O O . ILE A 1 105 ? 0.230 18.278 17.698 1.00 96.00 105 ILE A O 1
ATOM 818 N N . ASN A 1 106 ? -0.367 19.084 15.702 1.00 95.00 106 ASN A N 1
ATOM 819 C CA . ASN A 1 106 ? -0.495 20.467 16.172 1.00 95.00 106 ASN A CA 1
ATOM 820 C C . ASN A 1 106 ? -1.614 20.657 17.201 1.00 95.00 106 ASN A C 1
ATOM 822 O O . ASN A 1 106 ? -1.527 21.566 18.023 1.00 95.00 106 ASN A O 1
ATOM 826 N N . ARG A 1 107 ? -2.637 19.801 17.185 1.00 95.19 107 ARG A N 1
ATOM 827 C CA . ARG A 1 107 ? -3.727 19.795 18.169 1.00 95.19 107 ARG A CA 1
ATOM 828 C C . ARG A 1 107 ? -3.432 18.935 19.403 1.00 95.19 107 ARG A C 1
ATOM 830 O O . ARG A 1 107 ? -4.234 18.950 20.328 1.00 95.19 107 ARG A O 1
ATOM 837 N N . GLY A 1 108 ? -2.322 18.193 19.420 1.00 92.81 108 GLY A N 1
ATOM 838 C CA . GLY A 1 108 ? -2.020 17.215 20.472 1.00 92.81 108 GLY A CA 1
ATOM 839 C C . GLY A 1 108 ? -2.912 15.967 20.429 1.00 92.81 108 GLY A C 1
ATOM 840 O O . GLY A 1 108 ? -3.000 15.238 21.414 1.00 92.81 108 GLY A O 1
ATOM 841 N N . ASP A 1 109 ? -3.584 15.707 19.304 1.00 95.88 109 ASP A N 1
ATOM 842 C CA . ASP A 1 109 ? -4.460 14.548 19.123 1.00 95.88 109 ASP A CA 1
ATOM 843 C C . ASP A 1 109 ? -3.643 13.313 18.724 1.00 95.88 109 ASP A C 1
ATOM 845 O O . ASP A 1 109 ? -3.612 12.888 17.566 1.00 95.88 109 ASP A O 1
ATOM 849 N N . PHE A 1 110 ? -2.911 12.756 19.690 1.00 93.00 110 PHE A N 1
ATOM 850 C CA . PHE A 1 110 ? -1.988 11.651 19.428 1.00 93.00 110 PHE A CA 1
ATOM 851 C C . PHE A 1 110 ? -2.689 10.347 19.070 1.00 93.00 110 PHE A C 1
ATOM 853 O O . PHE A 1 110 ? -2.115 9.537 18.351 1.00 93.00 110 PHE A O 1
ATOM 860 N N . LYS A 1 111 ? -3.936 10.145 19.502 1.00 91.06 111 LYS A N 1
ATOM 861 C CA . LYS A 1 111 ? -4.705 8.948 19.147 1.00 91.06 111 LYS A CA 1
ATOM 862 C C . LYS A 1 111 ? -4.985 8.912 17.645 1.00 91.06 111 LYS A C 1
ATOM 864 O O . LYS A 1 111 ? -4.692 7.909 16.987 1.00 91.06 111 LYS A O 1
ATOM 869 N N . ASP A 1 112 ? -5.500 10.008 17.096 1.00 90.50 112 ASP A N 1
ATOM 870 C CA . ASP A 1 112 ? -5.804 10.086 15.669 1.00 90.50 112 ASP A CA 1
ATOM 871 C C . ASP A 1 112 ? -4.540 10.299 14.825 1.00 90.50 112 ASP A C 1
ATOM 873 O O . ASP A 1 112 ? -4.452 9.763 13.714 1.00 90.50 112 ASP A O 1
ATOM 877 N N . ALA A 1 113 ? -3.523 10.985 15.363 1.00 89.56 113 ALA A N 1
ATOM 878 C CA . ALA A 1 113 ? -2.198 11.052 14.745 1.00 89.56 113 ALA A CA 1
ATOM 879 C C . ALA A 1 113 ? -1.592 9.654 14.581 1.00 89.56 113 ALA A C 1
ATOM 881 O O . ALA A 1 113 ? -1.096 9.338 13.502 1.00 89.56 113 ALA A O 1
ATOM 882 N N . ASN A 1 114 ? -1.695 8.792 15.601 1.00 84.56 114 ASN A N 1
ATOM 883 C CA . ASN A 1 114 ? -1.185 7.421 15.551 1.00 84.56 114 ASN A CA 1
ATOM 884 C C . ASN A 1 114 ? -1.896 6.602 14.463 1.00 84.56 114 ASN A C 1
ATOM 886 O O . ASN A 1 114 ? -1.265 5.950 13.636 1.00 84.56 114 ASN A O 1
ATOM 890 N N . LYS A 1 115 ? -3.224 6.729 14.372 1.00 81.75 115 LYS A N 1
ATOM 891 C CA . LYS A 1 115 ? -4.003 6.100 13.297 1.00 81.75 115 LYS A CA 1
ATOM 892 C C . LYS A 1 115 ? -3.584 6.594 11.907 1.00 81.75 115 LYS A C 1
ATOM 894 O O . LYS A 1 115 ? -3.536 5.809 10.962 1.00 81.75 115 LYS A O 1
ATOM 899 N N . THR A 1 116 ? -3.287 7.884 11.777 1.00 83.44 116 THR A N 1
ATOM 900 C CA . THR A 1 116 ? -2.945 8.509 10.493 1.00 83.44 116 THR A CA 1
ATOM 901 C C . THR A 1 116 ? -1.523 8.175 10.053 1.00 83.44 116 THR A C 1
ATOM 903 O O . THR A 1 116 ? -1.334 7.817 8.891 1.00 83.44 116 THR A O 1
ATOM 906 N N . ILE A 1 117 ? -0.535 8.219 10.957 1.00 80.94 117 ILE A N 1
ATOM 907 C CA . ILE A 1 117 ? 0.848 7.831 10.642 1.00 80.94 117 ILE A CA 1
ATOM 908 C C . ILE A 1 117 ? 0.943 6.347 10.289 1.00 80.94 117 ILE A C 1
ATOM 910 O O . ILE A 1 117 ? 1.615 6.008 9.323 1.00 80.94 117 ILE A O 1
ATOM 914 N N . SER A 1 118 ? 0.180 5.478 10.959 1.00 72.19 118 SER A N 1
ATOM 915 C CA . SER A 1 118 ? 0.068 4.064 10.579 1.00 72.19 118 SER A CA 1
ATOM 916 C C . SER A 1 118 ? -0.534 3.851 9.184 1.00 72.19 118 SER A C 1
ATOM 918 O O . SER A 1 118 ? -0.320 2.797 8.594 1.00 72.19 118 SER A O 1
ATOM 920 N N . GLY A 1 119 ? -1.276 4.828 8.649 1.00 66.81 119 GLY A N 1
ATOM 921 C CA . GLY A 1 119 ? -1.824 4.832 7.288 1.00 66.81 119 GLY A CA 1
ATOM 922 C C . GLY A 1 119 ? -0.920 5.492 6.238 1.00 66.81 119 GLY A C 1
ATOM 923 O O . GLY A 1 119 ? -1.295 5.573 5.067 1.00 66.81 119 GLY A O 1
ATOM 924 N N . ILE A 1 120 ? 0.262 5.979 6.620 1.00 70.56 120 ILE A N 1
ATOM 925 C CA . ILE A 1 120 ? 1.330 6.378 5.696 1.00 70.56 120 ILE A CA 1
ATOM 926 C C . ILE A 1 120 ? 2.159 5.120 5.409 1.00 70.56 120 ILE A C 1
ATOM 928 O O . ILE A 1 120 ? 2.460 4.372 6.336 1.00 70.56 120 ILE A O 1
ATOM 932 N N . ALA A 1 121 ? 2.433 4.785 4.140 1.00 55.62 121 ALA A N 1
ATOM 933 C CA . ALA A 1 121 ? 3.129 3.534 3.817 1.00 55.62 121 ALA A CA 1
ATOM 934 C C . ALA A 1 121 ? 4.488 3.470 4.528 1.00 55.62 121 ALA A C 1
ATOM 936 O O . ALA A 1 121 ? 5.282 4.407 4.450 1.00 55.62 121 ALA A O 1
ATOM 937 N N . GLY A 1 122 ? 4.748 2.352 5.211 1.00 52.59 122 GLY A N 1
ATOM 938 C CA . GLY A 1 122 ? 6.047 2.084 5.820 1.00 52.59 122 GLY A CA 1
ATOM 939 C C . GLY A 1 122 ? 7.166 1.885 4.784 1.00 52.59 122 GLY A C 1
ATOM 940 O O . GLY A 1 122 ? 6.912 1.683 3.592 1.00 52.59 122 GLY A O 1
ATOM 941 N N . SER A 1 123 ? 8.405 1.911 5.282 1.00 45.91 123 SER A N 1
ATOM 942 C CA . SER A 1 123 ? 9.694 1.525 4.665 1.00 45.91 123 SER A CA 1
ATOM 943 C C . SER A 1 123 ? 9.658 0.839 3.289 1.00 45.91 123 SER A C 1
ATOM 945 O O . SER A 1 123 ? 10.197 1.348 2.304 1.00 45.91 123 SER A O 1
ATOM 947 N N . CYS A 1 124 ? 9.000 -0.320 3.205 1.00 45.69 124 CYS A N 1
ATOM 948 C CA . CYS A 1 124 ? 9.023 -1.212 2.045 1.00 45.69 124 CYS A CA 1
ATOM 949 C C . CYS A 1 124 ? 8.408 -0.610 0.768 1.00 45.69 124 CYS A C 1
ATOM 951 O O . CYS A 1 124 ? 8.850 -0.940 -0.336 1.00 45.69 124 CYS A O 1
ATOM 953 N N . GLY A 1 125 ? 7.401 0.266 0.885 1.00 50.97 125 GLY A N 1
ATOM 954 C CA . GLY A 1 125 ? 6.817 0.938 -0.282 1.00 50.97 125 GLY A CA 1
ATOM 955 C C . GLY A 1 125 ? 7.865 1.792 -0.997 1.00 50.97 125 GLY A C 1
ATOM 956 O O . GLY A 1 125 ? 8.008 1.722 -2.221 1.00 50.97 125 GLY A O 1
ATOM 957 N N . VAL A 1 126 ? 8.658 2.529 -0.209 1.00 48.78 126 VAL A N 1
ATOM 958 C CA . VAL A 1 126 ? 9.660 3.497 -0.679 1.00 48.78 126 VAL A CA 1
ATOM 959 C C . VAL A 1 126 ? 10.798 2.803 -1.419 1.00 48.78 126 VAL A C 1
ATOM 961 O O . VAL A 1 126 ? 11.145 3.215 -2.528 1.00 48.78 126 VAL A O 1
ATOM 964 N N . THR A 1 127 ? 11.312 1.691 -0.889 1.00 46.66 127 THR A N 1
ATOM 965 C CA . THR A 1 127 ? 12.346 0.865 -1.540 1.00 46.66 127 THR A CA 1
ATOM 966 C C . THR A 1 127 ? 11.942 0.435 -2.947 1.00 46.66 127 THR A C 1
ATOM 968 O O . THR A 1 127 ? 12.716 0.528 -3.901 1.00 46.66 127 THR A O 1
ATOM 971 N N . VAL A 1 128 ? 10.714 -0.067 -3.071 1.00 48.84 128 VAL A N 1
ATOM 972 C CA . VAL A 1 128 ? 10.225 -0.755 -4.262 1.00 48.84 128 VAL A CA 1
ATOM 973 C C . VAL A 1 128 ? 9.854 0.295 -5.320 1.00 48.84 128 VAL A C 1
ATOM 975 O O . VAL A 1 128 ? 10.368 0.243 -6.445 1.00 48.84 128 VAL A O 1
ATOM 978 N N . CYS A 1 129 ? 9.112 1.347 -4.956 1.00 50.66 129 CYS A N 1
ATOM 979 C CA . CYS A 1 129 ? 8.748 2.435 -5.872 1.00 50.66 129 CYS A CA 1
ATOM 980 C C . CYS A 1 129 ? 9.951 3.216 -6.428 1.00 50.66 129 CYS A C 1
ATOM 982 O O . CYS A 1 129 ? 9.943 3.554 -7.612 1.00 50.66 129 CYS A O 1
ATOM 984 N N . HIS A 1 130 ? 11.010 3.445 -5.642 1.00 46.66 130 HIS A N 1
ATOM 985 C CA . HIS A 1 130 ? 12.216 4.127 -6.132 1.00 46.66 130 HIS A CA 1
ATOM 986 C C . HIS A 1 130 ? 13.060 3.287 -7.112 1.00 46.66 130 HIS A C 1
ATOM 988 O O . HIS A 1 130 ? 13.795 3.847 -7.925 1.00 46.66 130 HIS A O 1
ATOM 994 N N . GLN A 1 131 ? 12.961 1.952 -7.095 1.00 48.72 131 GLN A N 1
ATOM 995 C CA . GLN A 1 131 ? 13.869 1.061 -7.839 1.00 48.72 131 GLN A CA 1
ATOM 996 C C . GLN A 1 131 ? 13.312 0.513 -9.172 1.00 48.72 131 GLN A C 1
ATOM 998 O O . GLN A 1 131 ? 13.557 -0.635 -9.530 1.00 48.72 131 GLN A O 1
ATOM 1003 N N . ARG A 1 132 ? 12.611 1.333 -9.975 1.00 49.56 132 ARG A N 1
ATOM 1004 C CA . ARG A 1 132 ? 11.996 0.971 -11.288 1.00 49.56 132 ARG A CA 1
ATOM 1005 C C . ARG A 1 132 ? 10.815 -0.010 -11.243 1.00 49.56 132 ARG A C 1
ATOM 1007 O O . ARG A 1 132 ? 10.244 -0.296 -12.291 1.00 49.56 132 ARG A O 1
ATOM 1014 N N . THR A 1 133 ? 10.419 -0.511 -10.077 1.00 49.53 133 THR A N 1
ATOM 1015 C CA . THR A 1 133 ? 9.288 -1.454 -9.959 1.00 49.53 133 THR A CA 1
ATOM 1016 C C . THR A 1 133 ? 7.920 -0.759 -9.839 1.00 49.53 133 THR A C 1
ATOM 1018 O O . THR A 1 133 ? 6.884 -1.415 -9.944 1.00 49.53 133 THR A O 1
ATOM 1021 N N . GLY A 1 134 ? 7.913 0.574 -9.674 1.00 56.19 134 GLY A N 1
ATOM 1022 C CA . GLY A 1 134 ? 6.709 1.371 -9.422 1.00 56.19 134 GLY A CA 1
ATOM 1023 C C . GLY A 1 134 ? 5.589 1.187 -10.451 1.00 56.19 134 GLY A C 1
ATOM 1024 O O . GLY A 1 134 ? 4.427 1.230 -10.072 1.00 56.19 134 GLY A O 1
ATOM 1025 N N . GLY A 1 135 ? 5.915 0.898 -11.717 1.00 63.94 135 GLY A N 1
ATOM 1026 C CA . GLY A 1 135 ? 4.916 0.662 -12.767 1.00 63.94 135 GLY A CA 1
ATOM 1027 C C . GLY A 1 135 ? 4.130 -0.644 -12.592 1.00 63.94 135 GLY A C 1
ATOM 1028 O O . GLY A 1 135 ? 2.902 -0.619 -12.545 1.00 63.94 135 GLY A O 1
ATOM 1029 N N . SER A 1 136 ? 4.815 -1.787 -12.462 1.00 69.62 136 SER A N 1
ATOM 1030 C CA . SER A 1 136 ? 4.140 -3.086 -12.295 1.00 69.62 136 SER A CA 1
ATOM 1031 C C . SER A 1 136 ? 3.412 -3.177 -10.953 1.00 69.62 136 SER A C 1
ATOM 1033 O O . SER A 1 136 ? 2.322 -3.738 -10.904 1.00 69.62 136 SER A O 1
ATOM 1035 N N . MET A 1 137 ? 3.947 -2.576 -9.885 1.00 71.88 137 MET A N 1
ATOM 1036 C CA . MET A 1 137 ? 3.271 -2.569 -8.584 1.00 71.88 137 MET A CA 1
ATOM 1037 C C . MET A 1 137 ? 2.028 -1.668 -8.576 1.00 71.88 137 MET A C 1
ATOM 1039 O O . MET A 1 137 ? 0.994 -2.077 -8.053 1.00 71.88 137 MET A O 1
ATOM 1043 N N . ALA A 1 138 ? 2.084 -0.494 -9.219 1.00 69.12 138 ALA A N 1
ATOM 1044 C CA . ALA A 1 138 ? 0.917 0.377 -9.377 1.00 69.12 138 ALA A CA 1
ATOM 1045 C C . ALA A 1 138 ? -0.180 -0.284 -10.221 1.00 69.12 138 ALA A C 1
ATOM 1047 O O . ALA A 1 138 ? -1.354 -0.242 -9.859 1.00 69.12 138 ALA A O 1
ATOM 1048 N N . ASN A 1 139 ? 0.195 -0.949 -11.317 1.00 77.25 139 ASN A N 1
ATOM 1049 C CA . ASN A 1 139 ? -0.768 -1.678 -12.136 1.00 77.25 139 ASN A CA 1
ATOM 1050 C C . ASN A 1 139 ? -1.356 -2.881 -11.381 1.00 77.25 139 ASN A C 1
ATOM 1052 O O . ASN A 1 139 ? -2.559 -3.107 -11.442 1.00 77.25 139 ASN A O 1
ATOM 1056 N N . MET A 1 140 ? -0.540 -3.624 -10.622 1.00 83.12 140 MET A N 1
ATOM 1057 C CA . MET A 1 140 ? -1.023 -4.705 -9.755 1.00 83.12 140 MET A CA 1
ATOM 1058 C C . MET A 1 140 ? -2.065 -4.190 -8.755 1.00 83.12 140 MET A C 1
ATOM 1060 O O . MET A 1 140 ? -3.121 -4.801 -8.614 1.00 83.12 140 MET A O 1
ATOM 1064 N N . GLU A 1 141 ? -1.785 -3.075 -8.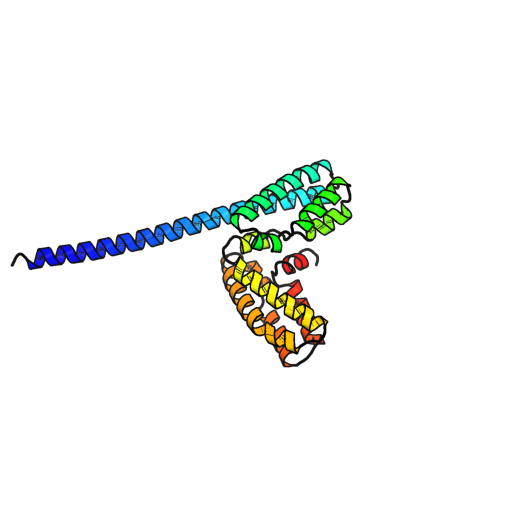074 1.00 75.94 141 GLU A N 1
ATOM 1065 C CA . GLU A 1 141 ? -2.700 -2.481 -7.097 1.00 75.94 141 GLU A CA 1
ATOM 1066 C C . GLU A 1 141 ? -3.988 -1.966 -7.742 1.00 75.94 141 GLU A C 1
ATOM 1068 O O . GLU A 1 141 ? -5.071 -2.211 -7.210 1.00 75.94 141 GLU A O 1
ATOM 1073 N N . TYR A 1 142 ? -3.890 -1.295 -8.891 1.00 80.75 142 TYR A N 1
ATOM 1074 C CA . TYR A 1 142 ? -5.056 -0.818 -9.629 1.00 80.75 142 TYR A CA 1
ATOM 1075 C C . TYR A 1 142 ? -5.995 -1.974 -9.990 1.00 80.75 142 TYR A C 1
ATOM 1077 O O . TYR A 1 142 ? -7.173 -1.949 -9.626 1.00 80.75 142 TYR A O 1
ATOM 1085 N N . GLU A 1 143 ? -5.468 -3.013 -10.646 1.00 86.56 143 GLU A N 1
ATOM 1086 C CA . GLU A 1 143 ? -6.261 -4.177 -11.055 1.00 86.56 143 GLU A CA 1
ATOM 1087 C C . GLU A 1 143 ? -6.849 -4.899 -9.837 1.00 86.56 143 GLU A C 1
ATOM 1089 O O . GLU A 1 143 ? -8.029 -5.256 -9.821 1.00 86.56 143 GLU A O 1
ATOM 1094 N N . TYR A 1 144 ? -6.058 -5.047 -8.771 1.00 88.56 144 TYR A N 1
ATOM 1095 C CA . TYR A 1 144 ? -6.520 -5.626 -7.515 1.00 88.56 144 TYR A CA 1
ATOM 1096 C C . TYR A 1 144 ? -7.658 -4.816 -6.874 1.00 88.56 144 TYR A C 1
ATOM 1098 O O . TYR A 1 144 ? -8.653 -5.394 -6.438 1.00 88.56 144 TYR A O 1
ATOM 1106 N N . GLY A 1 145 ? -7.558 -3.484 -6.851 1.00 80.88 145 GLY A N 1
ATOM 1107 C CA . GLY A 1 145 ? -8.588 -2.601 -6.305 1.00 80.88 145 GLY A CA 1
ATOM 1108 C C . GLY A 1 145 ? -9.909 -2.678 -7.075 1.00 80.88 145 GLY A C 1
ATOM 1109 O O . GLY A 1 145 ? -10.980 -2.629 -6.464 1.00 80.88 145 GLY A O 1
ATOM 1110 N N . VAL A 1 146 ? -9.857 -2.851 -8.401 1.00 87.56 146 VAL A N 1
ATOM 1111 C CA . VAL A 1 146 ? -11.052 -3.105 -9.222 1.00 87.56 146 VAL A CA 1
ATOM 1112 C C . VAL A 1 146 ? -11.665 -4.463 -8.874 1.00 87.56 146 VAL A C 1
ATOM 1114 O O . VAL A 1 146 ? -12.866 -4.537 -8.612 1.00 87.56 146 VAL A O 1
ATOM 1117 N N . ILE A 1 147 ? -10.850 -5.522 -8.795 1.00 91.06 147 ILE A N 1
ATOM 1118 C CA . ILE A 1 147 ? -11.304 -6.873 -8.425 1.00 91.06 147 ILE A CA 1
ATOM 1119 C C . ILE A 1 147 ? -11.958 -6.871 -7.041 1.00 91.06 147 ILE A C 1
ATOM 1121 O O . ILE A 1 147 ? -13.039 -7.429 -6.879 1.00 91.06 147 ILE A O 1
ATOM 1125 N N . GLN A 1 148 ? -11.336 -6.232 -6.050 1.00 89.31 148 GLN A N 1
ATOM 1126 C CA . GLN A 1 148 ? -11.847 -6.180 -4.682 1.00 89.31 148 GLN A CA 1
ATOM 1127 C C . GLN A 1 148 ? -13.239 -5.543 -4.625 1.00 89.31 148 GLN A C 1
ATOM 1129 O O . GLN A 1 148 ? -14.148 -6.129 -4.037 1.00 89.31 148 GLN A O 1
ATOM 1134 N N . LYS A 1 149 ? -13.422 -4.380 -5.267 1.00 86.69 149 LYS A N 1
ATOM 1135 C CA . LYS A 1 149 ? -14.720 -3.689 -5.325 1.00 86.69 149 LYS A CA 1
ATOM 1136 C C . LYS A 1 149 ? -15.770 -4.516 -6.062 1.00 86.69 149 LYS A C 1
ATOM 1138 O O . LYS A 1 149 ? -16.906 -4.599 -5.607 1.00 86.69 149 LYS A O 1
ATOM 1143 N N . ALA A 1 150 ? -15.388 -5.156 -7.166 1.00 93.44 150 A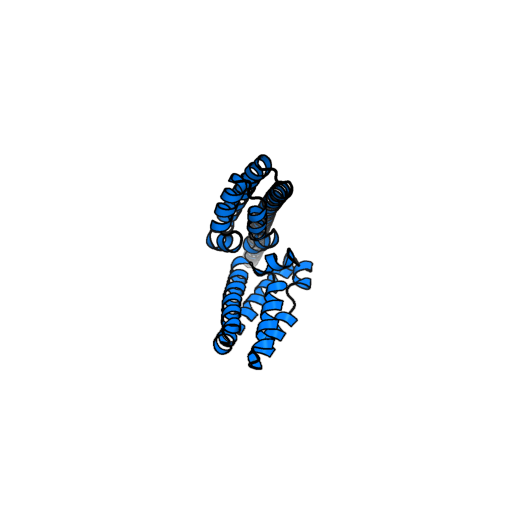LA A N 1
ATOM 1144 C CA . ALA A 1 150 ? -16.283 -6.005 -7.943 1.00 93.44 150 ALA A CA 1
ATOM 1145 C C . ALA A 1 150 ? -16.746 -7.232 -7.136 1.00 93.44 150 ALA A C 1
ATOM 1147 O O . ALA A 1 150 ? -17.940 -7.504 -7.062 1.00 93.44 150 ALA A O 1
ATOM 1148 N N . VAL A 1 151 ? -15.831 -7.920 -6.441 1.00 93.75 151 VAL A N 1
ATOM 1149 C CA . VAL A 1 151 ? -16.160 -9.055 -5.559 1.00 93.75 151 VAL A CA 1
ATOM 1150 C C . VAL A 1 151 ? -17.068 -8.624 -4.403 1.00 93.75 151 VAL A C 1
ATOM 1152 O O . VAL A 1 151 ? -18.046 -9.315 -4.126 1.00 93.75 151 VAL A O 1
ATOM 1155 N N . GLN A 1 152 ? -16.802 -7.471 -3.777 1.00 87.88 152 GLN A N 1
ATOM 1156 C CA . GLN A 1 152 ? -17.650 -6.907 -2.716 1.00 87.88 152 GLN A CA 1
ATOM 1157 C C . GLN A 1 152 ? -19.066 -6.578 -3.207 1.00 87.88 152 GLN A C 1
ATOM 1159 O O . GLN A 1 152 ? -20.029 -6.758 -2.467 1.00 87.88 152 GLN A O 1
ATOM 1164 N N . ALA A 1 153 ? -19.197 -6.129 -4.457 1.00 93.38 153 ALA A N 1
ATOM 1165 C CA . ALA A 1 153 ? -20.478 -5.860 -5.104 1.00 93.38 153 ALA A CA 1
ATOM 1166 C C . ALA A 1 153 ? -21.166 -7.122 -5.668 1.00 93.38 153 ALA A C 1
ATOM 1168 O O . ALA A 1 153 ? -22.268 -7.027 -6.203 1.00 93.38 153 ALA A O 1
ATOM 1169 N N . GLY A 1 154 ? -20.532 -8.299 -5.589 1.00 94.12 154 GLY A N 1
ATOM 1170 C CA . GLY A 1 154 ? -21.027 -9.536 -6.203 1.00 94.12 154 GLY A CA 1
ATOM 1171 C C . GLY A 1 154 ? -20.853 -9.614 -7.728 1.00 94.12 154 GLY A C 1
ATOM 1172 O O . GLY A 1 154 ? -21.290 -10.586 -8.343 1.00 94.12 154 GLY A O 1
ATOM 1173 N N . ASP A 1 155 ? -20.181 -8.642 -8.348 1.00 97.38 155 ASP A N 1
ATOM 1174 C CA . ASP A 1 155 ? -19.891 -8.604 -9.782 1.00 97.38 155 ASP A CA 1
ATOM 1175 C C . ASP A 1 155 ? -18.650 -9.448 -10.126 1.00 97.38 155 ASP A C 1
ATOM 1177 O O . ASP A 1 155 ? -17.536 -8.964 -10.356 1.00 97.38 155 ASP A O 1
ATOM 1181 N N . LEU A 1 156 ? -18.845 -10.767 -10.176 1.00 97.12 156 LEU A N 1
ATOM 1182 C CA . LEU A 1 156 ? -17.772 -11.697 -10.531 1.00 97.12 156 LEU A CA 1
ATOM 1183 C C . LEU A 1 156 ? -17.381 -11.638 -12.016 1.00 97.12 156 LEU A C 1
ATOM 1185 O O . LEU A 1 156 ? -16.318 -12.142 -12.384 1.00 97.12 156 LEU A O 1
ATOM 1189 N N . VAL A 1 157 ? -18.201 -11.029 -12.879 1.00 97.50 157 VAL A N 1
ATOM 1190 C CA . VAL A 1 157 ? -17.883 -10.853 -14.304 1.00 97.50 157 VAL A CA 1
ATOM 1191 C C . VAL A 1 157 ? -16.777 -9.814 -14.458 1.00 97.50 157 VAL A C 1
ATOM 1193 O O . VAL A 1 157 ? -15.751 -10.112 -15.078 1.00 97.50 157 VAL A O 1
ATOM 1196 N N . THR A 1 158 ? -16.923 -8.646 -13.830 1.00 97.00 158 THR A N 1
ATOM 1197 C CA . THR A 1 158 ? -15.870 -7.622 -13.804 1.00 97.00 158 THR A CA 1
ATOM 1198 C C . THR A 1 158 ? -14.618 -8.144 -13.109 1.00 97.00 158 THR A C 1
ATOM 1200 O O . THR A 1 158 ? -13.519 -8.005 -13.646 1.00 97.00 158 THR A O 1
ATOM 1203 N N . ALA A 1 159 ? -14.757 -8.841 -11.976 1.00 97.06 159 ALA A N 1
ATOM 1204 C CA . ALA A 1 159 ? -13.607 -9.429 -11.289 1.00 97.06 159 ALA A CA 1
ATOM 1205 C C . ALA A 1 159 ? -12.811 -10.394 -12.196 1.00 97.06 159 ALA A C 1
ATOM 1207 O O . ALA A 1 159 ? -11.587 -10.298 -12.282 1.00 97.06 159 ALA A O 1
ATOM 1208 N N . ARG A 1 160 ? -13.493 -11.278 -12.942 1.00 98.12 160 ARG A N 1
ATOM 1209 C CA . ARG A 1 160 ? -12.851 -12.184 -13.914 1.00 98.12 160 ARG A CA 1
ATOM 1210 C C . ARG A 1 160 ? -12.162 -11.446 -15.057 1.00 98.12 160 ARG A C 1
ATOM 1212 O O . ARG A 1 160 ? -11.092 -11.875 -15.476 1.00 98.12 160 ARG A O 1
ATOM 1219 N N . LYS A 1 161 ? -12.749 -10.355 -15.555 1.00 98.00 161 LYS A N 1
ATOM 1220 C CA . LYS A 1 161 ? -12.169 -9.551 -16.643 1.00 98.00 161 LYS A CA 1
ATOM 1221 C C . LYS A 1 161 ? -10.816 -8.946 -16.254 1.00 98.00 161 LYS A C 1
ATOM 1223 O O . LYS A 1 161 ? -9.904 -8.929 -17.075 1.00 98.00 161 LYS A O 1
ATOM 1228 N N . HIS A 1 162 ? -10.686 -8.476 -15.016 1.00 97.31 162 HIS A N 1
ATOM 1229 C CA . HIS A 1 162 ? -9.474 -7.814 -14.518 1.00 97.31 162 HIS A CA 1
ATOM 1230 C C . HIS A 1 162 ? -8.417 -8.794 -13.975 1.00 97.31 162 HIS A C 1
ATOM 1232 O O . HIS A 1 162 ? -7.223 -8.487 -13.944 1.00 97.31 162 HIS A O 1
ATOM 1238 N N . PHE A 1 163 ? -8.824 -10.012 -13.603 1.00 97.56 163 PHE A N 1
ATOM 1239 C CA . PHE A 1 163 ? -7.935 -11.007 -13.002 1.00 97.56 163 PHE A CA 1
ATOM 1240 C C . PHE A 1 163 ? -6.666 -11.345 -13.822 1.00 97.56 163 PHE A C 1
ATOM 1242 O O . PHE A 1 163 ? -5.591 -11.394 -13.220 1.00 97.56 163 PHE A O 1
ATOM 1249 N N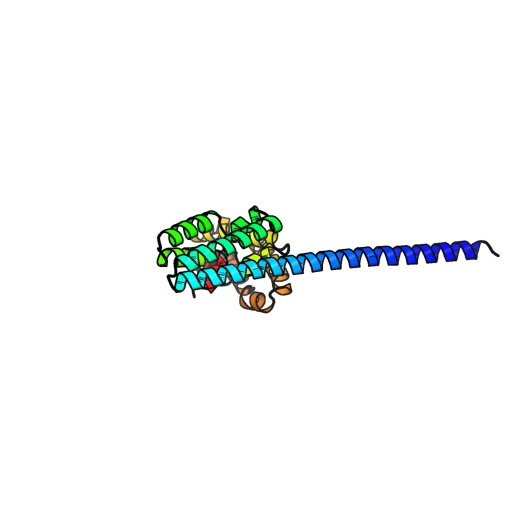 . PRO A 1 164 ? -6.701 -11.532 -15.161 1.00 97.88 164 PRO A N 1
ATOM 1250 C CA . PRO A 1 164 ? -5.491 -11.829 -15.935 1.00 97.88 164 PRO A CA 1
ATOM 1251 C C . PRO A 1 164 ? -4.420 -10.731 -15.855 1.00 97.88 164 PRO A C 1
ATOM 1253 O O . PRO A 1 164 ? -3.229 -11.035 -15.754 1.00 97.88 164 PRO A O 1
ATOM 1256 N N . ALA A 1 165 ? -4.836 -9.460 -15.865 1.00 92.94 165 ALA A N 1
ATOM 1257 C CA . ALA A 1 165 ? -3.929 -8.323 -15.742 1.00 92.94 165 ALA A CA 1
ATOM 1258 C C . ALA A 1 165 ? -3.319 -8.262 -14.336 1.00 92.94 165 ALA A C 1
ATOM 1260 O O . ALA A 1 165 ? -2.096 -8.185 -14.205 1.00 92.94 165 ALA A O 1
ATOM 1261 N N . PHE A 1 166 ? -4.144 -8.411 -13.293 1.00 92.56 166 PHE A N 1
ATOM 1262 C CA . PHE A 1 166 ? -3.669 -8.543 -11.914 1.00 92.56 166 PHE A CA 1
ATOM 1263 C C . PHE A 1 166 ? -2.632 -9.667 -11.775 1.00 92.56 166 PHE A C 1
ATOM 1265 O O . PHE A 1 166 ? -1.535 -9.427 -11.272 1.00 92.56 166 PHE A O 1
ATOM 1272 N N . LYS A 1 167 ? -2.938 -10.873 -12.276 1.00 94.94 167 LYS A N 1
ATOM 1273 C CA . LYS A 1 167 ? -2.046 -12.040 -12.216 1.00 94.94 167 LYS A CA 1
ATOM 1274 C C . LYS A 1 167 ? -0.695 -11.745 -12.870 1.00 94.94 167 LYS A C 1
ATOM 1276 O O . LYS A 1 167 ? 0.344 -11.995 -12.264 1.00 94.94 167 LYS A O 1
ATOM 1281 N N . LYS A 1 168 ? -0.692 -11.158 -14.072 1.00 93.06 168 LYS A N 1
ATOM 1282 C CA . LYS A 1 168 ? 0.537 -10.741 -14.766 1.00 93.06 168 LYS A CA 1
ATOM 1283 C C . LYS A 1 168 ? 1.379 -9.798 -13.898 1.00 93.06 168 LYS A C 1
ATOM 1285 O O . LYS A 1 168 ? 2.554 -10.075 -13.658 1.00 93.06 168 LYS A O 1
ATOM 1290 N N . TYR A 1 169 ? 0.786 -8.708 -13.413 1.00 84.56 169 TYR A N 1
ATOM 1291 C CA . TYR A 1 169 ? 1.516 -7.698 -12.644 1.00 84.56 169 TYR A CA 1
ATOM 1292 C C . TYR A 1 169 ? 1.945 -8.184 -11.257 1.00 84.56 169 TYR A C 1
ATOM 1294 O O . TYR A 1 169 ? 2.985 -7.748 -10.760 1.00 84.56 169 TYR A O 1
ATOM 1302 N N . PHE A 1 170 ? 1.212 -9.126 -10.658 1.00 86.94 170 PHE A N 1
ATOM 1303 C CA . PHE A 1 170 ? 1.631 -9.809 -9.438 1.00 86.94 170 PHE A CA 1
ATOM 1304 C C . PHE A 1 170 ? 2.947 -10.562 -9.643 1.00 86.94 170 PHE A C 1
ATOM 1306 O O . PHE A 1 170 ? 3.881 -10.372 -8.868 1.00 86.94 170 PHE A O 1
ATOM 1313 N N . TYR A 1 171 ? 3.070 -11.364 -10.705 1.00 89.62 171 TYR A N 1
ATOM 1314 C CA . TYR A 1 171 ? 4.302 -12.114 -10.970 1.00 89.62 171 TYR A CA 1
ATOM 1315 C C . TYR A 1 171 ? 5.465 -11.231 -11.418 1.00 89.62 171 TYR A C 1
ATOM 1317 O O . TYR A 1 171 ? 6.611 -11.504 -11.056 1.00 89.62 171 TYR A O 1
ATOM 1325 N N . GLU A 1 172 ? 5.200 -10.163 -12.174 1.00 83.94 172 GLU A N 1
ATOM 1326 C CA . GLU A 1 172 ? 6.222 -9.160 -12.490 1.00 83.94 172 GLU A CA 1
ATOM 1327 C C . GLU A 1 172 ? 6.754 -8.502 -11.214 1.00 83.94 172 GLU A C 1
ATOM 1329 O O . GLU A 1 172 ? 7.969 -8.470 -11.005 1.00 83.94 172 GLU A O 1
ATOM 1334 N N . SER A 1 173 ? 5.851 -8.053 -10.337 1.00 78.00 173 SER A N 1
ATOM 1335 C CA . SER A 1 173 ? 6.198 -7.486 -9.034 1.00 78.00 173 SER A CA 1
ATOM 1336 C C . SER A 1 173 ? 6.970 -8.499 -8.190 1.00 78.00 173 SER A C 1
ATOM 1338 O O . SER A 1 173 ? 8.075 -8.183 -7.767 1.00 78.00 173 SER A O 1
ATOM 1340 N N . LYS A 1 174 ? 6.481 -9.741 -8.056 1.00 82.75 174 LYS A N 1
ATOM 1341 C CA . LYS A 1 174 ? 7.130 -10.833 -7.308 1.00 82.75 174 LYS A CA 1
ATOM 1342 C C . LYS A 1 174 ? 8.549 -11.108 -7.796 1.00 82.75 174 LYS A C 1
ATOM 1344 O O . LYS A 1 174 ? 9.486 -11.145 -7.008 1.00 82.75 174 LYS A O 1
ATOM 1349 N N . LYS A 1 175 ? 8.745 -11.268 -9.108 1.00 82.44 175 LYS A N 1
ATOM 1350 C CA . LYS A 1 175 ? 10.071 -11.520 -9.699 1.00 82.44 175 LYS A CA 1
ATOM 1351 C C . LYS A 1 175 ? 11.058 -10.397 -9.389 1.00 82.44 175 LYS A C 1
ATOM 1353 O O . LYS A 1 175 ? 12.259 -10.644 -9.269 1.00 82.44 175 LYS A O 1
ATOM 1358 N N . LEU A 1 176 ? 10.575 -9.161 -9.340 1.00 71.00 176 LEU A N 1
ATOM 1359 C CA . LEU A 1 176 ? 11.398 -7.994 -9.064 1.00 71.00 176 LEU A CA 1
ATOM 1360 C C . LEU A 1 176 ? 11.676 -7.858 -7.568 1.00 71.00 176 LEU A C 1
ATOM 1362 O O . LEU A 1 176 ? 12.841 -7.744 -7.198 1.00 71.00 176 LEU A O 1
ATOM 1366 N N . THR A 1 177 ? 10.655 -7.941 -6.714 1.00 69.88 177 THR A N 1
ATOM 1367 C CA . THR A 1 177 ? 10.803 -7.867 -5.256 1.00 69.88 177 THR A CA 1
ATOM 1368 C C . THR A 1 177 ? 11.679 -8.998 -4.728 1.00 69.88 177 THR A C 1
ATOM 1370 O O . THR A 1 177 ? 12.530 -8.728 -3.889 1.00 69.88 177 THR A O 1
ATOM 1373 N N . SER A 1 178 ? 11.628 -10.208 -5.300 1.00 75.56 178 SER A N 1
ATOM 1374 C CA . SER A 1 178 ? 12.538 -11.307 -4.934 1.00 75.56 178 SER A CA 1
ATOM 1375 C C . SER A 1 178 ? 14.023 -10.968 -5.102 1.00 75.56 178 SER A C 1
ATOM 1377 O O . SER A 1 178 ? 14.853 -11.563 -4.424 1.00 75.56 178 SER A O 1
ATOM 1379 N N . LYS A 1 179 ? 14.391 -10.030 -5.986 1.00 68.44 179 LYS A N 1
ATOM 1380 C CA . LYS A 1 179 ? 15.796 -9.623 -6.173 1.00 68.44 179 LYS A CA 1
ATOM 1381 C C . LYS A 1 179 ? 16.301 -8.697 -5.071 1.00 68.44 179 LYS A C 1
ATOM 1383 O O . LYS A 1 179 ? 17.505 -8.631 -4.853 1.00 68.44 179 LYS A O 1
ATOM 1388 N N . PHE A 1 180 ? 15.399 -7.956 -4.432 1.00 57.91 180 PHE A N 1
ATOM 1389 C CA . PHE A 1 180 ? 15.745 -6.883 -3.497 1.00 57.91 180 PHE A CA 1
ATOM 1390 C C . PHE A 1 180 ? 15.350 -7.212 -2.057 1.00 57.91 180 PHE A C 1
ATOM 1392 O O . PHE A 1 180 ? 16.061 -6.846 -1.128 1.00 57.91 180 PHE A O 1
ATOM 1399 N N . LEU A 1 181 ? 14.235 -7.921 -1.889 1.00 63.47 181 LEU A N 1
ATOM 1400 C CA . LEU A 1 181 ? 13.619 -8.326 -0.629 1.00 63.47 181 LEU A CA 1
ATOM 1401 C C . LEU A 1 181 ? 13.245 -9.823 -0.698 1.00 63.47 181 LEU A C 1
ATOM 1403 O O . LEU A 1 181 ? 12.059 -10.161 -0.657 1.00 63.47 181 LEU A O 1
ATOM 1407 N N . PRO A 1 182 ? 14.223 -10.734 -0.869 1.00 66.62 182 PRO A N 1
ATOM 1408 C CA . PRO A 1 182 ? 13.969 -12.153 -1.134 1.00 66.62 182 PRO A CA 1
ATOM 1409 C C . PRO A 1 182 ? 13.138 -12.831 -0.039 1.00 66.62 182 PRO A C 1
ATOM 1411 O O . PRO A 1 182 ? 12.129 -13.462 -0.355 1.00 66.62 182 PRO A O 1
ATOM 1414 N N . GLU A 1 183 ? 13.504 -12.642 1.231 1.00 69.38 183 GLU A N 1
ATOM 1415 C CA . GLU A 1 183 ? 12.804 -13.264 2.363 1.00 69.38 183 GLU A CA 1
ATOM 1416 C C . GLU A 1 183 ? 11.366 -12.754 2.496 1.00 69.38 183 GLU A C 1
ATOM 1418 O O . GLU A 1 183 ? 10.426 -13.548 2.534 1.00 69.38 183 GLU A O 1
ATOM 1423 N N . LEU A 1 184 ? 11.173 -11.431 2.436 1.00 65.69 184 LEU A N 1
ATOM 1424 C CA . LEU A 1 184 ? 9.838 -10.834 2.508 1.00 65.69 184 LEU A CA 1
ATOM 1425 C C . LEU A 1 184 ? 8.967 -11.282 1.329 1.00 65.69 184 LEU A C 1
ATOM 1427 O O . LEU A 1 184 ? 7.800 -11.617 1.502 1.00 65.69 184 LEU A O 1
ATOM 1431 N N . THR A 1 185 ? 9.537 -11.355 0.125 1.00 73.88 185 THR A N 1
ATOM 1432 C CA . THR A 1 185 ? 8.802 -11.809 -1.063 1.00 73.88 185 THR A CA 1
ATOM 1433 C C . THR A 1 185 ? 8.370 -13.267 -0.933 1.00 73.88 185 THR A C 1
ATOM 1435 O O . THR A 1 185 ? 7.243 -13.603 -1.296 1.00 73.88 185 THR A O 1
ATOM 1438 N N . LYS A 1 186 ? 9.238 -14.133 -0.395 1.00 77.94 186 LYS A N 1
ATOM 1439 C CA . LYS A 1 186 ? 8.939 -15.550 -0.147 1.00 77.94 186 LYS A CA 1
ATOM 1440 C C . LYS A 1 186 ? 7.820 -15.724 0.880 1.00 77.94 186 LYS A C 1
ATOM 1442 O O . LYS A 1 186 ? 6.956 -16.579 0.701 1.00 77.94 186 LYS A O 1
ATOM 1447 N N . GLU A 1 187 ? 7.823 -14.915 1.932 1.00 77.25 187 GLU A N 1
ATOM 1448 C CA . GLU A 1 187 ? 6.813 -14.958 2.989 1.00 77.25 187 GLU A CA 1
ATOM 1449 C C . GLU A 1 187 ? 5.451 -14.415 2.518 1.00 77.25 187 GLU A C 1
ATOM 1451 O O . GLU A 1 187 ? 4.409 -14.978 2.856 1.00 77.25 187 GLU A O 1
ATOM 1456 N N . ARG A 1 188 ? 5.456 -13.339 1.720 1.00 74.50 188 ARG A N 1
ATOM 1457 C CA . ARG A 1 188 ? 4.283 -12.475 1.495 1.00 74.50 188 ARG A CA 1
ATOM 1458 C C . ARG A 1 188 ? 3.654 -12.584 0.105 1.00 74.50 188 ARG A C 1
ATOM 1460 O O . ARG A 1 188 ? 2.452 -12.392 -0.044 1.00 74.50 188 ARG A O 1
ATOM 1467 N N . MET A 1 189 ? 4.416 -12.942 -0.926 1.00 82.50 189 MET A N 1
ATOM 1468 C CA . MET A 1 189 ? 3.912 -13.054 -2.304 1.00 82.50 189 MET A CA 1
ATOM 1469 C C . MET A 1 189 ? 3.781 -14.518 -2.728 1.00 82.50 189 MET A C 1
ATOM 1471 O O . MET A 1 189 ? 4.446 -14.991 -3.654 1.00 82.50 189 MET A O 1
ATOM 1475 N N . LYS A 1 190 ? 2.925 -15.264 -2.029 1.00 87.38 190 LYS A N 1
ATOM 1476 C CA . LYS A 1 190 ? 2.713 -16.688 -2.303 1.00 87.38 190 LYS A CA 1
ATOM 1477 C C . LYS A 1 190 ? 1.792 -16.898 -3.502 1.00 87.38 190 LYS A C 1
ATOM 1479 O O . LYS A 1 190 ? 0.782 -16.213 -3.645 1.00 87.38 190 LYS A O 1
ATOM 1484 N N . ASP A 1 191 ? 2.129 -17.883 -4.330 1.00 92.50 191 ASP A N 1
ATOM 1485 C CA . ASP A 1 191 ? 1.351 -18.211 -5.535 1.00 92.50 191 ASP A CA 1
ATOM 1486 C C . ASP A 1 191 ? -0.050 -18.713 -5.176 1.00 92.50 191 ASP A C 1
ATOM 1488 O O . ASP A 1 191 ? -1.027 -18.337 -5.822 1.00 92.50 191 ASP A O 1
ATOM 1492 N N . GLU A 1 192 ? -0.159 -19.414 -4.040 1.00 93.56 192 GLU A N 1
ATOM 1493 C CA . GLU A 1 192 ? -1.426 -19.911 -3.499 1.00 93.56 192 GLU A CA 1
ATOM 1494 C C . GLU A 1 192 ? -2.488 -18.809 -3.339 1.00 93.56 192 GLU A C 1
ATOM 1496 O O . GLU A 1 192 ? -3.682 -19.079 -3.443 1.00 93.56 192 GLU A O 1
ATOM 1501 N N . TYR A 1 193 ? -2.095 -17.554 -3.099 1.00 90.62 193 TYR A N 1
ATOM 1502 C CA . TYR A 1 193 ? -3.051 -16.456 -2.949 1.00 90.62 193 TYR A CA 1
ATOM 1503 C C . TYR A 1 193 ? -3.738 -16.122 -4.273 1.00 90.62 193 TYR A C 1
ATOM 1505 O O . TYR A 1 193 ? -4.954 -15.927 -4.312 1.00 90.62 193 TYR A O 1
ATOM 1513 N N . VAL A 1 194 ? -2.966 -16.101 -5.359 1.00 94.12 194 VAL A N 1
ATOM 1514 C CA . VAL A 1 194 ? -3.458 -15.824 -6.711 1.00 94.12 194 VAL A CA 1
ATOM 1515 C C . VAL A 1 194 ? -4.246 -17.017 -7.244 1.00 94.12 194 VAL A C 1
ATOM 1517 O O . VAL A 1 194 ? -5.330 -16.827 -7.797 1.00 94.12 194 VAL A O 1
ATOM 1520 N N . ASP A 1 195 ? -3.758 -18.235 -7.010 1.00 96.12 195 ASP A N 1
ATOM 1521 C CA . ASP A 1 195 ? -4.410 -19.468 -7.460 1.00 96.12 195 ASP A CA 1
ATOM 1522 C C . ASP A 1 195 ? -5.778 -19.670 -6.791 1.00 96.12 195 ASP A C 1
ATOM 1524 O O . ASP A 1 195 ? -6.763 -19.994 -7.459 1.00 96.12 195 ASP A O 1
ATOM 1528 N N . ASN A 1 196 ? -5.883 -19.391 -5.486 1.00 96.69 196 ASN A N 1
ATOM 1529 C CA . ASN A 1 196 ? -7.153 -19.461 -4.761 1.00 96.69 196 ASN A CA 1
ATOM 1530 C C . ASN A 1 196 ? -8.180 -18.441 -5.275 1.00 96.69 196 ASN A C 1
ATOM 1532 O O . ASN A 1 196 ? -9.369 -18.759 -5.375 1.00 96.69 196 ASN A O 1
ATOM 1536 N N . LEU A 1 197 ? -7.742 -17.223 -5.615 1.00 96.88 197 LEU A N 1
ATOM 1537 C CA . LEU A 1 197 ? -8.622 -16.220 -6.215 1.00 96.88 197 LEU A CA 1
ATOM 1538 C C . LEU A 1 197 ? -9.081 -16.661 -7.610 1.00 96.88 197 LEU A C 1
ATOM 1540 O O . LEU A 1 197 ? -10.271 -16.575 -7.911 1.00 96.88 197 LEU A O 1
ATOM 1544 N N . GLU A 1 198 ? -8.177 -17.187 -8.438 1.00 98.06 198 GLU A N 1
ATOM 1545 C CA . GLU A 1 198 ? -8.519 -17.701 -9.767 1.00 98.06 198 GLU A CA 1
ATOM 1546 C C . GLU A 1 198 ? -9.573 -18.808 -9.693 1.00 98.06 198 GLU A C 1
ATOM 1548 O O . GLU A 1 198 ? -10.578 -18.764 -10.407 1.00 98.06 198 GLU A O 1
ATOM 1553 N N . ALA A 1 199 ? -9.360 -19.784 -8.808 1.00 98.12 199 ALA A N 1
ATOM 1554 C CA . ALA A 1 199 ? -10.273 -20.899 -8.605 1.00 98.12 199 ALA A CA 1
ATOM 1555 C C . ALA A 1 199 ? -11.658 -20.412 -8.160 1.00 98.12 199 ALA A C 1
ATOM 1557 O O . ALA A 1 199 ? -12.671 -20.829 -8.723 1.00 98.12 199 ALA A O 1
ATOM 1558 N N . ALA A 1 200 ? -11.716 -19.476 -7.208 1.00 97.94 200 ALA A N 1
ATOM 1559 C CA . ALA A 1 200 ? -12.974 -18.916 -6.727 1.00 97.94 200 ALA A CA 1
ATOM 1560 C C . ALA A 1 200 ? -13.741 -18.144 -7.814 1.00 97.94 200 ALA A C 1
ATOM 1562 O O . ALA A 1 200 ? -14.960 -18.292 -7.938 1.00 97.94 200 ALA A O 1
ATOM 1563 N N . LEU A 1 201 ? -13.032 -17.353 -8.626 1.00 97.69 201 LEU A N 1
ATOM 1564 C CA . LEU A 1 201 ? -13.621 -16.606 -9.736 1.00 97.69 201 LEU A CA 1
ATOM 1565 C C . LEU A 1 201 ? -14.131 -17.535 -10.844 1.00 97.69 201 LEU A C 1
ATOM 1567 O O . LEU A 1 201 ? -15.223 -17.306 -11.369 1.00 97.69 201 LEU A O 1
ATOM 1571 N N . LYS A 1 202 ? -13.393 -18.601 -11.181 1.00 97.12 202 LYS A N 1
ATOM 1572 C CA . LYS A 1 202 ? -13.829 -19.621 -12.154 1.00 97.12 202 LYS A CA 1
ATOM 1573 C C . LYS A 1 202 ? -15.040 -20.411 -11.661 1.00 97.12 202 LYS A C 1
ATOM 1575 O O . LYS A 1 202 ? -15.953 -20.656 -12.438 1.00 97.12 202 LYS A O 1
ATOM 1580 N N . ALA A 1 203 ? -15.084 -20.737 -10.371 1.00 97.12 203 ALA A N 1
ATOM 1581 C CA . ALA A 1 203 ? -16.209 -21.429 -9.744 1.00 97.12 203 ALA A CA 1
ATOM 1582 C C . ALA A 1 203 ? -17.444 -20.534 -9.515 1.00 97.12 203 ALA A C 1
ATOM 1584 O O . ALA A 1 203 ? -18.436 -21.000 -8.964 1.00 97.12 203 ALA A O 1
ATOM 1585 N N . ASN A 1 204 ? -17.382 -19.247 -9.887 1.00 96.81 204 ASN A N 1
ATOM 1586 C CA . ASN A 1 204 ? -18.426 -18.253 -9.626 1.00 96.81 204 ASN A CA 1
ATOM 1587 C C . ASN A 1 204 ? -18.841 -18.198 -8.136 1.00 96.81 204 ASN A C 1
ATOM 1589 O O . ASN A 1 204 ? -20.005 -17.984 -7.807 1.00 96.81 204 ASN A O 1
ATOM 1593 N N . ASN A 1 205 ? -17.881 -18.417 -7.229 1.00 97.69 205 ASN A N 1
ATOM 1594 C CA . ASN A 1 205 ? -18.121 -18.530 -5.794 1.00 97.69 205 ASN A CA 1
ATOM 1595 C C . ASN A 1 205 ? -17.750 -17.223 -5.081 1.00 97.69 205 ASN A C 1
ATOM 1597 O O . ASN A 1 205 ? -16.597 -17.016 -4.694 1.00 97.69 205 ASN A O 1
ATOM 1601 N N . THR A 1 206 ? -18.740 -16.354 -4.862 1.00 95.94 206 THR A N 1
ATOM 1602 C CA . THR A 1 206 ? -18.545 -15.027 -4.251 1.00 95.94 206 THR A CA 1
ATOM 1603 C C . THR A 1 206 ? -17.932 -15.105 -2.854 1.00 95.94 206 THR A C 1
ATOM 1605 O O . THR A 1 206 ? -17.041 -14.325 -2.529 1.00 95.94 206 THR A O 1
ATOM 1608 N N . LYS A 1 207 ? -18.338 -16.078 -2.027 1.00 96.94 207 LYS A N 1
ATOM 1609 C CA . LYS A 1 207 ? -17.814 -16.231 -0.659 1.00 96.94 207 LYS A CA 1
ATOM 1610 C C . LYS A 1 207 ? -16.338 -16.635 -0.665 1.00 96.94 207 LYS A C 1
ATOM 1612 O O . LYS A 1 207 ? -15.543 -16.086 0.099 1.00 96.94 207 LYS A O 1
ATOM 1617 N N . ALA A 1 208 ? -15.962 -17.572 -1.536 1.00 96.94 208 ALA A N 1
ATOM 1618 C CA . ALA A 1 208 ? -14.568 -17.968 -1.710 1.00 96.94 208 ALA A CA 1
ATOM 1619 C C . ALA A 1 208 ? -13.732 -16.825 -2.305 1.00 96.94 208 ALA A C 1
ATOM 1621 O O . ALA A 1 208 ? -12.625 -16.579 -1.829 1.00 96.94 208 ALA A O 1
ATOM 1622 N N . ALA A 1 209 ? -14.282 -16.076 -3.267 1.00 97.00 209 ALA A N 1
ATOM 1623 C CA . ALA A 1 209 ? -13.609 -14.931 -3.872 1.00 97.00 209 ALA A CA 1
ATOM 1624 C C . ALA A 1 209 ? -13.363 -13.833 -2.831 1.00 97.00 209 ALA A C 1
ATOM 1626 O O . ALA A 1 209 ? -12.243 -13.341 -2.727 1.00 97.00 209 ALA A O 1
ATOM 1627 N N . GLN A 1 210 ? -14.358 -13.525 -1.988 1.00 93.81 210 GLN A N 1
ATOM 1628 C CA . GLN A 1 210 ? -14.227 -12.556 -0.896 1.00 93.81 210 GLN A CA 1
ATOM 1629 C C . GLN A 1 210 ? -13.151 -12.979 0.113 1.00 93.81 210 GLN A C 1
ATOM 1631 O O . GLN A 1 210 ? -12.359 -12.154 0.573 1.00 93.81 210 GLN A O 1
ATOM 1636 N N . LYS A 1 211 ? -13.082 -14.274 0.446 1.00 93.75 211 LYS A N 1
ATOM 1637 C CA . LYS A 1 211 ? -12.018 -14.813 1.301 1.00 93.75 211 LYS A CA 1
ATOM 1638 C C . LYS A 1 211 ? -10.644 -14.654 0.641 1.00 93.75 211 LYS A C 1
ATOM 1640 O O . LYS A 1 211 ? -9.716 -14.206 1.309 1.00 93.75 211 LYS A O 1
ATOM 1645 N N . ALA A 1 212 ? -10.519 -14.984 -0.643 1.00 93.00 212 ALA A N 1
ATOM 1646 C CA . ALA A 1 212 ? -9.257 -14.909 -1.374 1.00 93.00 212 ALA A CA 1
ATOM 1647 C C . ALA A 1 212 ? -8.743 -13.466 -1.514 1.00 93.00 212 ALA A C 1
ATOM 1649 O O . ALA A 1 212 ? -7.582 -13.215 -1.196 1.00 93.00 212 ALA A O 1
ATOM 1650 N N . VAL A 1 213 ? -9.600 -12.500 -1.879 1.00 88.81 213 VAL A N 1
ATOM 1651 C CA . VAL A 1 213 ? -9.201 -11.079 -1.900 1.00 88.81 213 VAL A CA 1
ATOM 1652 C C . VAL A 1 213 ? -8.778 -10.613 -0.506 1.00 88.81 213 VAL A C 1
ATOM 1654 O O . VAL A 1 213 ? -7.730 -10.000 -0.365 1.00 88.81 213 VAL A O 1
ATOM 1657 N N . ASN A 1 214 ? -9.482 -10.997 0.563 1.00 83.00 214 ASN A N 1
ATOM 1658 C CA . ASN A 1 214 ? -9.071 -10.628 1.923 1.00 83.00 214 ASN A CA 1
ATOM 1659 C C . ASN A 1 214 ? -7.692 -11.202 2.301 1.00 83.00 214 ASN A C 1
ATOM 1661 O O . ASN A 1 214 ? -6.915 -10.527 2.973 1.00 83.00 214 ASN A O 1
ATOM 1665 N N . VAL A 1 215 ? -7.370 -12.428 1.875 1.00 84.81 215 VAL A N 1
ATOM 1666 C CA . VAL A 1 215 ? -6.041 -13.027 2.090 1.00 84.81 215 VAL A CA 1
ATOM 1667 C C . VAL A 1 215 ? -4.967 -12.272 1.306 1.00 84.81 215 VAL A C 1
ATOM 1669 O O . VAL A 1 215 ? -3.941 -11.928 1.895 1.00 84.81 215 VAL A O 1
ATOM 1672 N N . ILE A 1 216 ? -5.211 -11.955 0.029 1.00 83.25 216 ILE A N 1
ATOM 1673 C CA . ILE A 1 216 ? -4.299 -11.144 -0.795 1.00 83.25 216 ILE A CA 1
ATOM 1674 C C . ILE A 1 216 ? -4.072 -9.781 -0.136 1.00 83.25 216 ILE A C 1
ATOM 1676 O O . ILE A 1 216 ? -2.923 -9.396 0.044 1.00 83.25 216 ILE A O 1
ATOM 1680 N N . SER A 1 217 ? -5.130 -9.099 0.311 1.00 74.38 217 SER A N 1
ATOM 1681 C CA . SER A 1 217 ? -5.042 -7.798 0.989 1.00 74.38 217 SER A CA 1
ATOM 1682 C C . SER A 1 217 ? -4.173 -7.821 2.244 1.00 74.38 217 SER A C 1
ATOM 1684 O O . SER A 1 217 ? -3.529 -6.826 2.551 1.00 74.38 217 SER A O 1
ATOM 1686 N N . LYS A 1 218 ? -4.212 -8.925 3.000 1.00 68.75 218 LYS A N 1
ATOM 1687 C CA . LYS A 1 218 ? -3.487 -9.068 4.269 1.00 68.75 218 LYS A CA 1
ATOM 1688 C C . LYS A 1 218 ? -2.019 -9.429 4.089 1.00 68.75 218 LYS A C 1
ATOM 1690 O O . LYS A 1 218 ? -1.216 -9.158 4.973 1.00 68.75 218 LYS A O 1
ATOM 1695 N N . ASN A 1 219 ? -1.693 -10.111 2.994 1.00 68.06 219 ASN A N 1
ATOM 1696 C CA . ASN A 1 219 ? -0.387 -10.742 2.836 1.00 68.06 219 ASN A CA 1
ATOM 1697 C C . ASN A 1 219 ? 0.418 -10.179 1.679 1.00 68.06 219 ASN A C 1
ATOM 1699 O O . ASN A 1 219 ? 1.634 -10.214 1.745 1.00 68.06 219 ASN A O 1
ATOM 1703 N N . THR A 1 220 ? -0.218 -9.660 0.633 1.00 62.50 220 THR A N 1
ATOM 1704 C CA . THR A 1 220 ? 0.510 -9.110 -0.507 1.00 62.50 220 THR A CA 1
ATOM 1705 C C . THR A 1 220 ? 0.948 -7.698 -0.175 1.00 62.50 220 THR A C 1
ATOM 1707 O O . THR A 1 220 ? 0.152 -6.894 0.303 1.00 62.50 220 THR A O 1
ATOM 1710 N N . CYS A 1 221 ? 2.201 -7.383 -0.491 1.00 52.06 221 CYS A N 1
ATOM 1711 C CA . CYS A 1 221 ? 2.738 -6.029 -0.493 1.00 52.06 221 CYS A CA 1
ATOM 1712 C C . CYS A 1 221 ? 2.074 -5.188 -1.602 1.00 52.06 221 CYS A C 1
ATOM 1714 O O . CYS A 1 221 ? 2.730 -4.775 -2.553 1.00 52.06 221 CYS A O 1
ATOM 1716 N N . SER A 1 222 ? 0.758 -4.975 -1.554 1.00 45.59 222 SER A N 1
ATOM 1717 C CA . SER A 1 222 ? 0.191 -3.791 -2.192 1.00 45.59 222 SER A CA 1
ATOM 1718 C C . SER A 1 222 ? 0.580 -2.577 -1.350 1.00 45.59 222 SER A C 1
ATOM 1720 O O . SER A 1 222 ? 0.883 -2.707 -0.160 1.00 45.59 222 SER A O 1
ATOM 1722 N N . LEU A 1 223 ? 0.577 -1.389 -1.947 1.00 42.09 223 LEU A N 1
ATOM 1723 C CA . LEU A 1 223 ? 0.803 -0.148 -1.206 1.00 42.09 223 LEU A CA 1
ATOM 1724 C C . LEU A 1 223 ? -0.215 0.007 -0.054 1.00 42.09 223 LEU A C 1
ATOM 1726 O O . LEU A 1 223 ? 0.141 0.540 0.992 1.00 42.09 223 LEU A O 1
ATOM 1730 N N . ALA A 1 224 ? -1.407 -0.594 -0.188 1.00 34.44 224 ALA A N 1
ATOM 1731 C CA . ALA A 1 224 ? -2.387 -0.801 0.887 1.00 34.44 224 ALA A CA 1
ATOM 1732 C C . ALA A 1 224 ? -2.160 -2.043 1.793 1.00 34.44 224 ALA A C 1
ATOM 1734 O O . ALA A 1 224 ? -2.621 -2.078 2.931 1.00 34.44 224 ALA A O 1
ATOM 1735 N N . GLY A 1 225 ? -1.493 -3.094 1.317 1.00 32.31 225 GLY A N 1
ATOM 1736 C CA . GLY A 1 225 ? -1.323 -4.381 2.007 1.00 32.31 225 GLY A CA 1
ATOM 1737 C C . GLY A 1 225 ? -0.110 -4.433 2.936 1.00 32.31 225 GLY A C 1
ATOM 1738 O O . GLY A 1 225 ? -0.114 -5.180 3.912 1.00 32.31 225 GLY A O 1
ATOM 1739 N N . CYS A 1 226 ? 0.874 -3.552 2.735 1.00 38.78 226 CYS A N 1
ATOM 1740 C CA . CYS A 1 226 ? 1.913 -3.295 3.737 1.00 38.78 226 CYS A CA 1
ATOM 1741 C C . CYS A 1 226 ? 1.329 -2.745 5.057 1.00 38.78 226 CYS A C 1
ATOM 1743 O O . CYS A 1 226 ? 1.937 -2.934 6.107 1.00 38.78 226 CYS A O 1
ATOM 1745 N N . HIS A 1 227 ? 0.137 -2.127 5.036 1.00 32.59 227 HIS A N 1
ATOM 1746 C CA . HIS A 1 227 ? -0.555 -1.653 6.245 1.00 32.59 227 HIS A CA 1
ATOM 1747 C C . HIS A 1 227 ? -1.235 -2.765 7.045 1.00 32.59 227 HIS A C 1
ATOM 1749 O O . HIS A 1 227 ? -1.327 -2.663 8.265 1.00 32.59 227 HIS A O 1
ATOM 1755 N N . ALA A 1 228 ? -1.674 -3.849 6.400 1.00 26.64 228 ALA A N 1
ATOM 1756 C CA . ALA A 1 228 ? -2.331 -4.957 7.098 1.00 26.64 228 ALA A CA 1
ATOM 1757 C C . ALA A 1 228 ? -1.361 -5.794 7.954 1.00 26.64 228 ALA A C 1
ATOM 1759 O O . ALA A 1 228 ? -1.806 -6.510 8.845 1.00 26.64 228 ALA A O 1
ATOM 1760 N N . ILE A 1 229 ? -0.053 -5.683 7.701 1.00 28.73 229 ILE A N 1
ATOM 1761 C CA . ILE A 1 229 ? 1.012 -6.442 8.376 1.00 28.73 229 ILE A CA 1
ATOM 1762 C C . ILE A 1 229 ? 1.430 -5.787 9.702 1.00 28.73 229 ILE A C 1
ATOM 1764 O O . ILE A 1 229 ? 1.913 -6.469 10.596 1.00 28.73 229 ILE A O 1
ATOM 1768 N N . PHE A 1 230 ? 1.201 -4.481 9.860 1.00 24.27 230 PHE A N 1
ATOM 1769 C CA . PHE A 1 230 ? 1.497 -3.760 11.104 1.00 24.27 230 PHE A CA 1
ATOM 1770 C C . PHE A 1 230 ? 0.321 -3.724 12.091 1.00 24.27 230 PHE A C 1
ATOM 1772 O O . PHE A 1 230 ? 0.474 -3.215 13.198 1.00 24.27 230 PHE A O 1
ATOM 1779 N N . LEU A 1 231 ? -0.847 -4.245 11.699 1.00 23.75 231 LEU A N 1
ATOM 1780 C CA . LEU A 1 231 ? -2.079 -4.235 12.499 1.00 23.75 231 LEU A CA 1
ATOM 1781 C C . LEU A 1 231 ? -2.664 -5.640 12.736 1.00 23.75 231 LEU A C 1
ATOM 1783 O O . LEU A 1 231 ? -3.825 -5.758 13.134 1.00 23.75 231 LEU A O 1
ATOM 1787 N N . SER A 1 232 ? -1.881 -6.694 12.488 1.00 24.95 232 SER A N 1
ATOM 1788 C CA . SER A 1 232 ? -2.168 -8.065 12.931 1.00 24.95 232 SER A CA 1
ATOM 1789 C C . SER A 1 232 ? -1.271 -8.458 14.089 1.00 24.95 232 SER A C 1
ATOM 1791 O O . SER A 1 232 ? -0.044 -8.295 13.906 1.00 24.95 232 SER A O 1
#

pLDDT: mean 73.06, std 20.81, range [23.75, 98.12]